Protein AF-A0A8J3PWQ7-F1 (afdb_monomer_lite)

Organism: NCBI:txid575193

Sequence (250 aa):
MPLVLVVDGAVFFVAALMNAGVHVPLGIITLRFSVPVWQAGVGEVVIGLVLVAAGLTRRRWLSWTAFALSIAGIAFGLSSHRVVGAARDVHVVLVPLAVVVMVLLLGPKVRATWRRATRPTWERSAAIAGVLAVVAFATASVIHAGVTIPLGFATIRDPFPGAVIPEAVIAVVLAIGAGSILISRPEGRATAFATTAFAVLGTVFGLTITVPRGLAGDIAYHIGILVLLLVILGMLFPSRQRGDDQGRSR

Structure (mmCIF, N/CA/C/O backbone):
data_AF-A0A8J3PWQ7-F1
#
_entry.id   AF-A0A8J3PWQ7-F1
#
loop_
_atom_site.group_PDB
_atom_site.id
_atom_site.type_symbol
_atom_site.label_atom_id
_atom_site.label_alt_id
_atom_site.label_comp_id
_atom_site.label_asym_id
_atom_site.label_entity_id
_atom_site.label_seq_id
_atom_site.pdbx_PDB_ins_code
_atom_site.Cartn_x
_atom_site.Cartn_y
_atom_site.Cartn_z
_atom_site.occupancy
_atom_site.B_iso_or_equiv
_atom_site.auth_seq_id
_atom_site.auth_comp_id
_atom_site.auth_asym_id
_atom_site.auth_atom_id
_atom_site.pdbx_PDB_model_num
ATOM 1 N N . MET A 1 1 ? -16.531 0.259 -3.967 1.00 72.38 1 MET A N 1
ATOM 2 C CA . MET A 1 1 ? -16.410 -1.141 -4.433 1.00 72.38 1 MET A CA 1
ATOM 3 C C . MET A 1 1 ? -16.571 -1.253 -5.949 1.00 72.38 1 MET A C 1
ATOM 5 O O . MET A 1 1 ? -15.617 -1.725 -6.544 1.00 72.38 1 MET A O 1
ATOM 9 N N . PRO A 1 2 ? -17.661 -0.777 -6.593 1.00 82.00 2 PRO A N 1
ATOM 10 C CA . PRO A 1 2 ? -17.848 -0.929 -8.046 1.00 82.00 2 PRO A CA 1
ATOM 11 C C . PRO A 1 2 ? -16.696 -0.348 -8.872 1.00 82.00 2 PRO A C 1
ATOM 13 O O . PRO A 1 2 ? -16.129 -1.038 -9.705 1.00 82.00 2 PRO A O 1
ATOM 16 N N . LEU A 1 3 ? -16.299 0.890 -8.558 1.00 78.50 3 LEU A N 1
ATOM 17 C CA . LEU A 1 3 ? -15.217 1.592 -9.247 1.00 78.50 3 LEU A CA 1
ATOM 18 C C . LEU A 1 3 ? -13.867 0.874 -9.121 1.00 78.50 3 LEU A C 1
ATOM 20 O O . LEU A 1 3 ? -13.161 0.748 -10.106 1.00 78.50 3 LEU A O 1
ATOM 24 N N . VAL A 1 4 ? -13.527 0.369 -7.930 1.00 78.44 4 VAL A N 1
ATOM 25 C CA . VAL A 1 4 ? -12.236 -0.302 -7.693 1.00 78.44 4 VAL A CA 1
ATOM 26 C C . VAL A 1 4 ? -12.135 -1.596 -8.497 1.00 78.44 4 VAL A C 1
ATOM 28 O O . VAL A 1 4 ? -11.094 -1.850 -9.076 1.00 78.44 4 VAL A O 1
ATOM 31 N N . LEU A 1 5 ? -13.222 -2.370 -8.599 1.00 83.94 5 LEU A N 1
ATOM 32 C CA . LEU A 1 5 ? -13.258 -3.571 -9.443 1.00 83.94 5 LEU A CA 1
ATOM 33 C C . LEU A 1 5 ? -13.119 -3.231 -10.933 1.00 83.94 5 LEU A C 1
ATOM 35 O O . LEU A 1 5 ? -12.455 -3.952 -11.663 1.00 83.94 5 LEU A O 1
ATOM 39 N N . VAL A 1 6 ? -13.718 -2.125 -11.384 1.00 85.00 6 VAL A N 1
ATOM 40 C CA . VAL A 1 6 ? -13.568 -1.661 -12.774 1.00 85.00 6 VAL A CA 1
ATOM 41 C C . VAL A 1 6 ? -12.135 -1.209 -13.051 1.00 85.00 6 VAL A C 1
ATOM 43 O O . VAL A 1 6 ? -11.591 -1.549 -14.094 1.00 85.00 6 VAL A O 1
ATOM 46 N N . VAL A 1 7 ? -11.516 -0.483 -12.118 1.00 82.44 7 VAL A N 1
ATOM 47 C CA . VAL A 1 7 ? -10.112 -0.064 -12.223 1.00 82.44 7 VAL A CA 1
ATOM 48 C C . VAL A 1 7 ? -9.183 -1.280 -12.225 1.00 82.44 7 VAL A C 1
ATOM 50 O O . VAL A 1 7 ? -8.330 -1.366 -13.099 1.00 82.44 7 VAL A O 1
ATOM 53 N N . ASP A 1 8 ? -9.387 -2.241 -11.320 1.00 82.94 8 ASP A N 1
ATOM 54 C CA . ASP A 1 8 ? -8.634 -3.504 -11.277 1.00 82.94 8 ASP A CA 1
ATOM 55 C C . ASP A 1 8 ? -8.762 -4.256 -12.610 1.00 82.94 8 ASP A C 1
ATOM 57 O O . ASP A 1 8 ? -7.767 -4.597 -13.246 1.00 82.94 8 ASP A O 1
ATOM 61 N N . GLY A 1 9 ? -9.987 -4.383 -13.130 1.00 87.44 9 GLY A N 1
ATOM 62 C CA . GLY A 1 9 ? -10.224 -4.986 -14.440 1.00 87.44 9 GLY A CA 1
ATOM 63 C C . GLY A 1 9 ? -9.555 -4.237 -15.599 1.00 87.44 9 GLY A C 1
ATOM 64 O O . GLY A 1 9 ? -9.033 -4.870 -16.513 1.00 87.44 9 GLY A O 1
ATOM 65 N N . ALA A 1 10 ? -9.509 -2.903 -15.555 1.00 88.50 10 ALA A N 1
ATOM 66 C CA . ALA A 1 10 ? -8.812 -2.096 -16.555 1.00 88.50 10 ALA A CA 1
ATOM 67 C C . ALA A 1 10 ? -7.295 -2.341 -16.547 1.00 88.50 10 ALA A C 1
ATOM 69 O O . ALA A 1 10 ? -6.696 -2.417 -17.618 1.00 88.50 10 ALA A O 1
ATOM 70 N N . VAL A 1 11 ? -6.682 -2.524 -15.371 1.00 87.31 11 VAL A N 1
ATOM 71 C CA . VAL A 1 11 ? -5.255 -2.877 -15.266 1.00 87.31 11 VAL A CA 1
ATOM 72 C C . VAL A 1 11 ? -4.986 -4.231 -15.927 1.00 87.31 11 VAL A C 1
ATOM 74 O O . VAL A 1 11 ? -4.044 -4.340 -16.712 1.00 87.31 11 VAL A O 1
ATOM 77 N N . PHE A 1 12 ? -5.848 -5.228 -15.702 1.00 90.81 12 PHE A N 1
ATOM 78 C CA . PHE A 1 12 ? -5.757 -6.523 -16.387 1.00 90.81 12 PHE A CA 1
ATOM 79 C C . PHE A 1 12 ? -5.929 -6.406 -17.912 1.00 90.81 12 PHE A C 1
ATOM 81 O O . PHE A 1 12 ? -5.200 -7.056 -18.654 1.00 90.81 12 PHE A O 1
ATOM 88 N N . PHE A 1 13 ? -6.815 -5.542 -18.419 1.00 91.94 13 PHE A N 1
ATOM 89 C CA . PHE A 1 13 ? -6.917 -5.314 -19.868 1.00 91.94 13 PHE A CA 1
ATOM 90 C C . PHE A 1 13 ? -5.678 -4.645 -20.461 1.00 91.94 13 PHE A C 1
ATOM 92 O O . PHE A 1 13 ? -5.232 -5.026 -21.541 1.00 91.94 13 PHE A O 1
ATOM 99 N N . VAL A 1 14 ? -5.110 -3.662 -19.763 1.00 86.69 14 VAL A N 1
ATOM 100 C CA . VAL A 1 14 ? -3.865 -3.013 -20.188 1.00 86.69 14 VAL A CA 1
ATOM 101 C C . VAL A 1 14 ? -2.722 -4.032 -20.218 1.00 86.69 14 VAL A C 1
ATOM 103 O O . VAL A 1 14 ? -1.974 -4.069 -21.194 1.00 86.69 14 VAL A O 1
ATOM 106 N N . ALA A 1 15 ? -2.634 -4.912 -19.216 1.00 87.00 15 ALA A N 1
ATOM 107 C CA . ALA A 1 15 ? -1.693 -6.032 -19.207 1.00 87.00 15 ALA A CA 1
ATOM 108 C C . ALA A 1 15 ? -1.909 -6.977 -20.402 1.00 87.00 15 ALA A C 1
ATOM 110 O O . ALA A 1 15 ? -0.955 -7.281 -21.122 1.00 87.00 15 ALA A O 1
ATOM 111 N N . ALA A 1 16 ? -3.165 -7.328 -20.694 1.00 91.00 16 ALA A N 1
ATOM 112 C CA . ALA A 1 16 ? -3.504 -8.218 -21.798 1.00 91.00 16 ALA A CA 1
ATOM 113 C C . ALA A 1 16 ? -3.100 -7.649 -23.162 1.00 91.00 16 ALA A C 1
ATOM 115 O O . ALA A 1 16 ? -2.561 -8.369 -24.003 1.00 91.00 16 ALA A O 1
ATOM 116 N N . LEU A 1 17 ? -3.323 -6.348 -23.374 1.00 90.06 17 LEU A N 1
ATOM 117 C CA . LEU A 1 17 ? -2.882 -5.646 -24.577 1.00 90.06 17 LEU A CA 1
ATOM 118 C C . LEU A 1 17 ? -1.355 -5.713 -24.717 1.00 90.06 17 LEU A C 1
ATOM 120 O O . LEU A 1 17 ? -0.850 -6.065 -25.783 1.00 90.06 17 LEU A O 1
ATOM 124 N N . MET A 1 18 ? -0.612 -5.464 -23.637 1.00 90.75 18 MET A N 1
ATOM 125 C CA . MET A 1 18 ? 0.851 -5.575 -23.654 1.00 90.75 18 MET A CA 1
ATOM 126 C C . MET A 1 18 ? 1.330 -7.014 -23.905 1.00 90.75 18 MET A C 1
ATOM 128 O O . MET A 1 18 ? 2.298 -7.216 -24.639 1.00 90.75 18 MET A O 1
ATOM 132 N N . ASN A 1 19 ? 0.625 -8.024 -23.387 1.00 89.88 19 ASN A N 1
ATOM 133 C CA . ASN A 1 19 ? 0.881 -9.440 -23.680 1.00 89.88 19 ASN A CA 1
ATOM 134 C C . ASN A 1 19 ? 0.530 -9.850 -25.120 1.00 89.88 19 ASN A C 1
ATOM 136 O O . ASN A 1 19 ? 1.048 -10.856 -25.606 1.00 89.88 19 ASN A O 1
ATOM 140 N N . ALA A 1 20 ? -0.289 -9.063 -25.820 1.00 90.94 20 ALA A N 1
ATOM 141 C CA . ALA A 1 20 ? -0.527 -9.179 -27.258 1.00 90.94 20 ALA A CA 1
ATOM 142 C C . ALA A 1 20 ? 0.505 -8.404 -28.106 1.00 90.94 20 ALA A C 1
ATOM 144 O O . ALA A 1 20 ? 0.389 -8.362 -29.329 1.00 90.94 20 ALA A O 1
ATOM 145 N N . GLY A 1 21 ? 1.516 -7.788 -27.478 1.00 88.69 21 GLY A N 1
ATOM 146 C CA . GLY A 1 21 ? 2.539 -6.986 -28.155 1.00 88.69 21 GLY A CA 1
ATOM 147 C C . GLY A 1 21 ? 2.109 -5.548 -28.461 1.00 88.69 21 GLY A C 1
ATOM 148 O O . GLY A 1 21 ? 2.813 -4.831 -29.176 1.00 88.69 21 GLY A O 1
ATOM 149 N N . VAL A 1 22 ? 0.966 -5.105 -27.927 1.00 90.62 22 VAL A N 1
ATOM 150 C CA . VAL A 1 22 ? 0.496 -3.727 -28.084 1.00 90.62 22 VAL A CA 1
ATOM 151 C C . VAL A 1 22 ? 1.316 -2.803 -27.189 1.00 90.62 22 VAL A C 1
ATOM 153 O O . VAL A 1 22 ? 1.520 -3.061 -26.004 1.00 90.62 22 VAL A O 1
ATOM 156 N N . HIS A 1 23 ? 1.762 -1.690 -27.761 1.00 88.81 23 HIS A N 1
ATOM 157 C CA . HIS A 1 23 ? 2.433 -0.620 -27.034 1.00 88.81 23 HIS A CA 1
ATOM 158 C C . HIS A 1 23 ? 1.379 0.359 -26.522 1.00 88.81 23 HIS A C 1
ATOM 160 O O . HIS A 1 23 ? 0.593 0.875 -27.316 1.00 88.81 23 HIS A O 1
ATOM 166 N N . VAL A 1 24 ? 1.350 0.614 -25.214 1.00 85.19 24 VAL A N 1
ATOM 167 C CA . VAL A 1 24 ? 0.334 1.481 -24.601 1.00 85.19 24 VAL A CA 1
ATOM 168 C C . VAL A 1 24 ? 0.962 2.839 -24.270 1.00 85.19 24 VAL A C 1
ATOM 170 O O . VAL A 1 24 ? 1.729 2.932 -23.306 1.00 85.19 24 VAL A O 1
ATOM 173 N N . PRO A 1 25 ? 0.684 3.898 -25.053 1.00 84.81 25 PRO A N 1
ATOM 174 C CA . PRO A 1 25 ? 1.198 5.230 -24.765 1.00 84.81 25 PRO A CA 1
ATOM 175 C C . PRO A 1 25 ? 0.424 5.859 -23.599 1.00 84.81 25 PRO A C 1
ATOM 177 O O . PRO A 1 25 ? -0.795 6.006 -23.650 1.00 84.81 25 PRO A O 1
ATOM 180 N N . LEU A 1 26 ? 1.141 6.284 -22.562 1.00 80.50 26 LEU A N 1
ATOM 181 C CA . LEU A 1 26 ? 0.628 7.073 -21.439 1.00 80.50 26 LEU A CA 1
ATOM 182 C C . LEU A 1 26 ? 1.228 8.484 -21.484 1.00 80.50 26 LEU A C 1
ATOM 184 O O . LEU A 1 26 ? 1.886 8.947 -20.551 1.00 80.50 26 LEU A O 1
ATOM 188 N N . GLY A 1 27 ? 1.042 9.153 -22.623 1.00 80.19 27 GLY A N 1
ATOM 189 C CA . GLY A 1 27 ? 1.574 10.490 -22.881 1.00 80.19 27 GLY A CA 1
ATOM 190 C C . GLY A 1 27 ? 3.091 10.484 -23.066 1.00 80.19 27 GLY A C 1
ATOM 191 O O . GLY A 1 27 ? 3.569 10.351 -24.187 1.00 80.19 27 GLY A O 1
ATOM 192 N N . ILE A 1 28 ? 3.838 10.629 -21.970 1.00 75.25 28 ILE A N 1
ATOM 193 C CA . ILE A 1 28 ? 5.309 10.746 -21.978 1.00 75.25 28 ILE A CA 1
ATOM 194 C C . ILE A 1 28 ? 6.043 9.407 -21.827 1.00 75.25 28 ILE A C 1
ATOM 196 O O . ILE A 1 28 ? 7.230 9.325 -22.130 1.00 75.25 28 ILE A O 1
ATOM 200 N N . ILE A 1 29 ? 5.352 8.356 -21.376 1.00 72.44 29 ILE A N 1
ATOM 201 C CA . ILE A 1 29 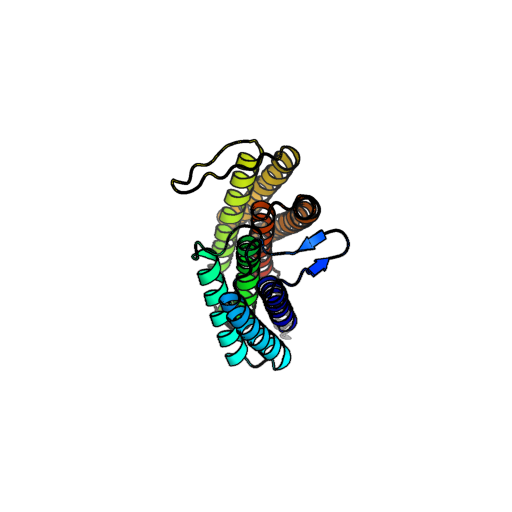? 5.907 7.002 -21.256 1.00 72.44 29 ILE A CA 1
ATOM 202 C C . ILE A 1 29 ? 5.125 6.037 -22.142 1.00 72.44 29 ILE A C 1
ATOM 204 O O . ILE A 1 29 ? 3.914 6.167 -22.300 1.00 72.44 29 ILE A O 1
ATOM 208 N N . THR A 1 30 ? 5.808 5.048 -22.710 1.00 80.44 30 THR A N 1
ATOM 209 C CA . THR A 1 30 ? 5.161 3.942 -23.427 1.00 80.44 30 THR A CA 1
ATOM 210 C C . THR A 1 30 ? 5.353 2.673 -22.619 1.00 80.44 30 THR A C 1
ATOM 212 O O . THR A 1 30 ? 6.486 2.231 -22.422 1.00 80.44 30 THR A O 1
ATOM 215 N N . LEU A 1 31 ? 4.253 2.089 -22.148 1.00 80.50 31 LEU A N 1
ATOM 216 C CA . LEU A 1 31 ? 4.292 0.802 -21.469 1.00 80.50 31 LEU A CA 1
ATOM 217 C C . LEU A 1 31 ? 4.377 -0.321 -22.504 1.00 80.50 31 LEU A C 1
ATOM 219 O O . LEU A 1 31 ? 3.644 -0.330 -23.498 1.00 80.50 31 LEU A O 1
ATOM 223 N N . ARG A 1 32 ? 5.288 -1.265 -22.264 1.00 84.19 32 ARG A N 1
ATOM 224 C CA . ARG A 1 32 ? 5.444 -2.479 -23.068 1.00 84.19 32 ARG A CA 1
ATOM 225 C C . ARG A 1 32 ? 6.045 -3.603 -22.241 1.00 84.19 32 ARG A C 1
ATOM 227 O O . ARG A 1 32 ? 6.852 -3.357 -21.344 1.00 84.19 32 ARG A O 1
ATOM 234 N N . PHE A 1 33 ? 5.715 -4.836 -22.602 1.00 84.12 33 PHE A N 1
ATOM 235 C CA . PHE A 1 33 ? 6.421 -6.008 -22.103 1.00 84.12 33 PHE A CA 1
ATOM 236 C C . PHE A 1 33 ? 7.567 -6.370 -23.038 1.00 84.12 33 PHE A C 1
ATOM 238 O O . PHE A 1 33 ? 7.425 -6.349 -24.257 1.00 84.12 33 PHE A O 1
ATOM 245 N N . SER A 1 34 ? 8.716 -6.703 -22.453 1.00 81.62 34 SER A N 1
ATOM 246 C CA . SER A 1 34 ? 9.908 -7.102 -23.205 1.00 81.62 34 SER A CA 1
ATOM 247 C C . SER A 1 34 ? 9.707 -8.430 -23.937 1.00 81.62 34 SER A C 1
ATOM 249 O O . SER A 1 34 ? 10.293 -8.648 -24.991 1.00 81.62 34 SER A O 1
ATOM 251 N N . VAL A 1 35 ? 8.877 -9.311 -23.372 1.00 82.19 35 VAL A N 1
ATOM 252 C CA . VAL A 1 35 ? 8.510 -10.606 -23.948 1.00 82.19 35 VAL A CA 1
ATOM 253 C C . VAL A 1 35 ? 6.996 -10.771 -23.801 1.00 82.19 35 VAL A C 1
ATOM 255 O O . VAL A 1 35 ? 6.524 -10.984 -22.684 1.00 82.19 35 VAL A O 1
ATOM 258 N N . PRO A 1 36 ? 6.223 -10.652 -24.892 1.00 82.62 36 PRO A N 1
ATOM 259 C CA . PRO A 1 36 ? 4.787 -10.895 -24.859 1.00 82.62 36 PRO A CA 1
ATOM 260 C C . PRO A 1 36 ? 4.497 -12.373 -24.569 1.00 82.62 36 PRO A C 1
ATOM 262 O O . PRO A 1 36 ? 5.081 -13.261 -25.196 1.00 82.62 36 PRO A O 1
ATOM 265 N N . VAL A 1 37 ? 3.579 -12.652 -23.641 1.00 86.25 37 VAL A N 1
ATOM 266 C CA . VAL A 1 37 ? 3.127 -14.015 -23.329 1.00 86.25 37 VAL A CA 1
ATOM 267 C C . VAL A 1 37 ? 1.631 -14.105 -23.608 1.00 86.25 37 VAL A C 1
ATOM 269 O O . VAL A 1 37 ? 0.800 -13.846 -22.739 1.00 86.25 37 VAL A O 1
ATOM 272 N N . TRP A 1 38 ? 1.267 -14.486 -24.833 1.00 82.56 38 TRP A N 1
ATOM 273 C CA . TRP A 1 38 ? -0.130 -14.454 -25.283 1.00 82.56 38 TRP A CA 1
ATOM 274 C C . TRP A 1 38 ? -1.068 -15.304 -24.408 1.00 82.56 38 TRP A C 1
ATOM 276 O O . TRP A 1 38 ? -2.209 -14.911 -24.176 1.00 82.56 38 TRP A O 1
ATOM 286 N N . GLN A 1 39 ? -0.587 -16.428 -23.857 1.00 87.25 39 GLN A N 1
ATOM 287 C CA . GLN A 1 39 ? -1.371 -17.266 -22.942 1.00 87.25 39 GLN A CA 1
ATOM 288 C C . GLN A 1 39 ? -1.720 -16.529 -21.642 1.00 87.25 39 GLN A C 1
ATOM 290 O O . GLN A 1 39 ? -2.830 -16.679 -21.134 1.00 87.25 39 GLN A O 1
ATOM 295 N N . ALA A 1 40 ? -0.789 -15.722 -21.118 1.00 84.06 40 ALA A N 1
ATOM 296 C CA . ALA A 1 40 ? -1.045 -14.876 -19.956 1.00 84.06 40 ALA A CA 1
ATOM 297 C C . ALA A 1 40 ? -2.064 -13.786 -20.311 1.00 84.06 40 ALA A C 1
ATOM 299 O O . ALA A 1 40 ? -3.021 -13.589 -19.567 1.00 84.06 40 ALA A O 1
ATOM 300 N N . GLY A 1 41 ? -1.938 -13.190 -21.501 1.00 87.75 41 GLY A N 1
ATOM 301 C CA . GLY A 1 41 ? -2.891 -12.203 -22.010 1.00 87.75 41 GLY A CA 1
ATOM 302 C C . GLY A 1 41 ? -4.334 -12.717 -22.062 1.00 87.75 41 GLY A C 1
ATOM 303 O O . GLY A 1 41 ? -5.245 -12.012 -21.641 1.00 87.75 41 GLY A O 1
ATOM 304 N N . VAL A 1 42 ? -4.566 -13.964 -22.490 1.00 90.94 42 VAL A N 1
ATOM 305 C CA . VAL A 1 42 ? -5.917 -14.569 -22.473 1.00 90.94 42 VAL A CA 1
ATOM 306 C C . VAL A 1 42 ? -6.477 -14.639 -21.049 1.00 90.94 42 VAL A C 1
ATOM 308 O O . VAL A 1 42 ? -7.631 -14.273 -20.821 1.00 90.94 42 VAL A O 1
ATOM 311 N N . GLY A 1 43 ? -5.661 -15.077 -20.086 1.00 89.69 43 GLY A N 1
ATOM 312 C CA . GLY A 1 43 ? -6.051 -15.116 -18.676 1.00 89.69 43 GLY A CA 1
ATOM 313 C C . GLY A 1 43 ? -6.388 -13.726 -18.136 1.00 89.69 43 GLY A C 1
ATOM 314 O O . GLY A 1 43 ? -7.424 -13.544 -17.499 1.00 89.69 43 GLY A O 1
ATOM 315 N N . GLU A 1 44 ? -5.562 -12.734 -18.455 1.00 92.00 44 GLU A N 1
ATOM 316 C CA . GLU A 1 44 ? -5.761 -11.342 -18.052 1.00 92.00 44 GLU A CA 1
ATOM 317 C C . GLU A 1 44 ? -7.052 -10.745 -18.642 1.00 92.00 44 GLU A C 1
ATOM 319 O O . GLU A 1 44 ? -7.808 -10.113 -17.907 1.00 92.00 44 GLU A O 1
ATOM 324 N N . VAL A 1 45 ? -7.390 -11.017 -19.912 1.00 95.00 45 VAL A N 1
ATOM 325 C CA . VAL A 1 45 ? -8.682 -10.604 -20.507 1.00 95.00 45 VAL A CA 1
ATOM 326 C C . VAL A 1 45 ? -9.858 -11.199 -19.738 1.00 95.00 45 VAL A C 1
ATOM 328 O O . VAL A 1 45 ? -10.812 -10.486 -19.418 1.00 95.00 45 VAL A O 1
ATOM 331 N N . VAL A 1 46 ? -9.809 -12.499 -19.433 1.00 95.19 46 VAL A N 1
ATOM 332 C CA . VAL A 1 46 ? -10.891 -13.182 -18.708 1.00 95.19 46 VAL A CA 1
ATOM 333 C C . VAL A 1 46 ? -11.069 -12.573 -17.318 1.00 95.19 46 VAL A C 1
ATOM 335 O O . VAL A 1 46 ? -12.193 -12.237 -16.937 1.00 95.19 46 VAL A O 1
ATOM 338 N N . ILE A 1 47 ? -9.973 -12.376 -16.580 1.00 92.94 47 ILE A N 1
ATOM 339 C CA . ILE A 1 47 ? -9.991 -11.748 -15.253 1.00 92.94 47 ILE A CA 1
ATOM 340 C C . ILE A 1 47 ? -10.563 -10.326 -15.346 1.00 92.94 47 ILE A C 1
ATOM 342 O O . ILE A 1 47 ? -11.481 -9.986 -14.594 1.00 92.94 47 ILE A O 1
ATOM 346 N N . GLY A 1 48 ? -10.089 -9.528 -16.307 1.00 91.81 48 GLY A N 1
ATOM 347 C CA . GLY A 1 48 ? -10.552 -8.162 -16.549 1.00 91.81 48 GLY A CA 1
ATOM 348 C C . GLY A 1 48 ? -12.054 -8.079 -16.826 1.00 91.81 48 GLY A C 1
ATOM 349 O O . GLY A 1 48 ? -12.758 -7.279 -16.202 1.00 91.81 48 GLY A O 1
ATOM 350 N N . LEU A 1 49 ? -12.580 -8.957 -17.687 1.00 95.25 49 LEU A N 1
ATOM 351 C CA . LEU A 1 49 ? -14.013 -9.033 -17.994 1.00 95.25 49 LEU A CA 1
ATOM 352 C C . LEU A 1 49 ? -14.843 -9.369 -16.755 1.00 95.25 49 LEU A C 1
ATOM 354 O O . LEU A 1 49 ? -15.862 -8.722 -16.503 1.00 95.25 49 LEU A O 1
ATOM 358 N N . VAL A 1 50 ? -14.410 -10.352 -15.961 1.00 93.75 50 VAL A N 1
ATOM 359 C CA . VAL A 1 50 ? -15.147 -10.778 -14.762 1.00 93.75 50 VAL A CA 1
ATOM 360 C C . VAL A 1 50 ? -15.130 -9.671 -13.697 1.00 93.75 50 VAL A C 1
ATOM 362 O O . VAL A 1 50 ? -16.159 -9.421 -13.065 1.00 93.75 50 VAL A O 1
ATOM 365 N N . LEU A 1 51 ? -14.011 -8.954 -13.534 1.00 91.00 51 LEU A N 1
ATOM 366 C CA . LEU A 1 51 ? -13.884 -7.803 -12.630 1.00 91.00 51 LEU A CA 1
ATOM 367 C C . LEU A 1 51 ? -14.786 -6.632 -13.044 1.00 91.00 51 LEU A C 1
ATOM 369 O O . LEU A 1 51 ? -15.545 -6.120 -12.213 1.00 91.00 51 LEU A O 1
ATOM 373 N N . VAL A 1 52 ? -14.781 -6.249 -14.324 1.00 91.38 52 VAL A N 1
ATOM 374 C CA . VAL A 1 52 ? -15.663 -5.188 -14.837 1.00 91.38 52 VAL A CA 1
ATOM 375 C C . VAL A 1 52 ? -17.131 -5.591 -14.704 1.00 91.38 52 VAL A C 1
ATOM 377 O O . VAL A 1 52 ? -17.932 -4.818 -14.171 1.00 91.38 52 VAL A O 1
ATOM 380 N N . ALA A 1 53 ? -17.492 -6.817 -15.089 1.00 92.06 53 ALA A N 1
ATOM 381 C CA . ALA A 1 53 ? -18.850 -7.331 -14.925 1.00 92.06 53 ALA A CA 1
ATOM 382 C C . ALA A 1 53 ? -19.286 -7.331 -13.450 1.00 92.06 53 ALA A C 1
ATOM 384 O O . ALA A 1 53 ? -20.423 -6.965 -13.132 1.00 92.06 53 ALA A O 1
ATOM 385 N N . ALA A 1 54 ? -18.389 -7.678 -12.524 1.00 90.81 54 ALA A N 1
ATOM 386 C CA . ALA A 1 54 ? -18.666 -7.636 -11.091 1.00 90.81 54 ALA A CA 1
ATOM 387 C C . ALA A 1 54 ? -18.880 -6.201 -10.590 1.00 90.81 54 ALA A C 1
ATOM 389 O O . ALA A 1 54 ? -19.782 -5.960 -9.781 1.00 90.81 54 ALA A O 1
ATOM 390 N N . GLY A 1 55 ? -18.088 -5.249 -11.090 1.00 87.19 55 GLY A N 1
ATOM 391 C CA . GLY A 1 55 ? -18.242 -3.826 -10.803 1.00 87.19 55 GLY A CA 1
ATOM 392 C C . GLY A 1 55 ? -19.586 -3.272 -11.283 1.00 87.19 55 GLY A C 1
ATOM 393 O O . GLY A 1 55 ? -20.285 -2.611 -10.513 1.00 87.19 55 GLY A O 1
ATOM 394 N N . LEU A 1 56 ? -19.985 -3.594 -12.515 1.00 90.19 56 LEU A N 1
ATOM 395 C CA . LEU A 1 56 ? -21.217 -3.095 -13.137 1.00 90.19 56 LEU A CA 1
ATOM 396 C C . LEU A 1 56 ? -22.482 -3.727 -12.546 1.00 90.19 56 LEU A C 1
ATOM 398 O O . LEU A 1 56 ? -23.427 -3.022 -12.198 1.00 90.19 56 LEU A O 1
ATOM 402 N N . THR A 1 57 ? -22.499 -5.051 -12.385 1.00 91.75 57 THR A N 1
ATOM 403 C CA . THR A 1 57 ? -23.693 -5.777 -11.915 1.00 91.75 57 THR A CA 1
ATOM 404 C C . THR A 1 57 ? -23.906 -5.674 -10.407 1.00 91.75 57 THR A C 1
ATOM 406 O O . THR A 1 57 ? -24.998 -5.966 -9.921 1.00 91.75 57 THR A O 1
ATOM 409 N N . ARG A 1 58 ? -22.860 -5.304 -9.650 1.00 86.12 58 ARG A N 1
ATOM 410 C CA . ARG A 1 58 ? -22.844 -5.243 -8.177 1.00 86.12 58 ARG A CA 1
ATOM 411 C C . ARG A 1 58 ? -23.258 -6.559 -7.497 1.00 86.12 58 ARG A C 1
ATOM 413 O O . ARG A 1 58 ? -23.606 -6.568 -6.314 1.00 86.12 58 ARG A O 1
ATOM 420 N N . ARG A 1 59 ? -23.218 -7.685 -8.220 1.00 89.19 59 ARG A N 1
ATOM 421 C CA . ARG A 1 59 ? -23.568 -9.011 -7.696 1.00 89.19 59 ARG A CA 1
ATOM 422 C C . ARG A 1 59 ? -22.442 -9.529 -6.811 1.00 89.19 59 ARG A C 1
ATOM 424 O O . ARG A 1 59 ? -21.330 -9.760 -7.274 1.00 89.19 59 ARG A O 1
ATOM 431 N N . ARG A 1 60 ? -22.754 -9.771 -5.535 1.00 86.69 60 ARG A N 1
ATOM 432 C CA . ARG A 1 60 ? -21.756 -10.122 -4.513 1.00 86.69 60 ARG A CA 1
ATOM 433 C C . ARG A 1 60 ? -20.958 -11.387 -4.832 1.00 86.69 60 ARG A C 1
ATOM 435 O O . ARG A 1 60 ? -19.751 -11.389 -4.626 1.00 86.69 60 ARG A O 1
ATOM 442 N N . TRP A 1 61 ? -21.618 -12.451 -5.288 1.00 91.06 61 TRP A N 1
ATOM 443 C CA . TRP A 1 61 ? -20.937 -13.705 -5.626 1.00 91.06 61 TRP A CA 1
ATOM 444 C C . TRP A 1 61 ? -19.960 -13.503 -6.792 1.00 91.06 61 TRP A C 1
ATOM 446 O O . TRP A 1 61 ? -18.824 -13.952 -6.707 1.00 91.06 61 TRP A O 1
ATOM 456 N N . LEU A 1 62 ? -20.360 -12.716 -7.801 1.00 90.81 62 LEU A N 1
ATOM 457 C CA . LEU A 1 62 ? -19.518 -12.371 -8.944 1.00 90.81 62 LEU A CA 1
ATOM 458 C C . LEU A 1 62 ? -18.269 -11.604 -8.499 1.00 90.81 62 LEU A C 1
ATOM 460 O O . LEU A 1 62 ? -17.183 -11.875 -8.989 1.00 90.81 62 LEU A O 1
ATOM 464 N N . SER A 1 63 ? -18.402 -10.685 -7.535 1.00 89.88 63 SER A N 1
ATOM 465 C CA . SER A 1 63 ? -17.253 -9.949 -6.994 1.00 89.88 63 SER A CA 1
ATOM 466 C C . SER A 1 63 ? -16.260 -10.846 -6.252 1.00 89.88 63 SER A C 1
ATOM 468 O O . SER A 1 63 ? -15.063 -10.604 -6.339 1.00 89.88 63 SER A O 1
ATOM 470 N N . TRP A 1 64 ? -16.730 -11.886 -5.554 1.00 91.19 64 TRP A N 1
ATOM 471 C CA . TRP A 1 64 ? -15.847 -12.874 -4.922 1.00 91.19 64 TRP A CA 1
ATOM 472 C C . TRP A 1 64 ? -15.148 -13.764 -5.947 1.00 91.19 64 TRP A C 1
ATOM 474 O O . TRP A 1 64 ? -13.953 -14.005 -5.812 1.00 91.19 64 TRP A O 1
ATOM 484 N N . THR A 1 65 ? -15.862 -14.210 -6.983 1.00 90.38 65 THR A N 1
ATOM 485 C CA . THR A 1 65 ? -15.266 -14.967 -8.092 1.00 90.38 65 THR A CA 1
ATOM 486 C C . THR A 1 65 ? -14.215 -14.134 -8.824 1.00 90.38 65 THR A C 1
ATOM 488 O O . THR A 1 65 ? -13.098 -14.603 -9.013 1.00 90.38 65 THR A O 1
ATOM 491 N N . ALA A 1 66 ? -14.539 -12.884 -9.169 1.00 91.12 66 ALA A N 1
ATOM 492 C CA . ALA A 1 66 ? -13.617 -11.957 -9.822 1.00 91.12 66 ALA A CA 1
ATOM 493 C C . ALA A 1 66 ? -12.352 -11.734 -8.985 1.00 91.12 66 ALA A C 1
ATOM 495 O O . ALA A 1 66 ? -11.238 -11.792 -9.492 1.00 91.12 66 ALA A O 1
ATOM 496 N N . PHE A 1 67 ? -12.534 -11.537 -7.680 1.00 91.19 67 PHE A N 1
ATOM 497 C CA . PHE A 1 67 ? -11.440 -11.351 -6.743 1.00 91.19 67 PHE A CA 1
ATOM 498 C C . PHE A 1 67 ? -10.550 -12.597 -6.602 1.00 91.19 67 PHE A C 1
ATOM 500 O O . PHE A 1 67 ? -9.328 -12.479 -6.604 1.00 91.19 67 PHE A O 1
ATOM 507 N N . ALA A 1 68 ? -11.137 -13.795 -6.523 1.00 91.75 68 ALA A N 1
ATOM 508 C CA . ALA A 1 68 ? -10.373 -15.042 -6.461 1.00 91.75 68 ALA A CA 1
ATOM 509 C C . ALA A 1 68 ? -9.546 -15.270 -7.737 1.00 91.75 68 ALA A C 1
ATOM 511 O O . ALA A 1 68 ? -8.379 -15.651 -7.655 1.00 91.75 68 ALA A O 1
ATOM 512 N N . LEU A 1 69 ? -10.131 -14.987 -8.905 1.00 92.06 69 LEU A N 1
ATOM 513 C CA . LEU A 1 69 ? -9.429 -15.041 -10.187 1.00 92.06 69 LEU A CA 1
ATOM 514 C C . LEU A 1 69 ? -8.298 -14.004 -10.266 1.00 92.06 69 LEU A C 1
ATOM 516 O O . LEU A 1 69 ? -7.206 -14.340 -10.714 1.00 92.06 69 LEU A O 1
ATOM 520 N N . SER A 1 70 ? -8.531 -12.784 -9.768 1.00 90.88 70 SER A N 1
ATOM 521 C CA . SER A 1 70 ? -7.507 -11.738 -9.649 1.00 90.88 70 SER A CA 1
ATOM 522 C C . SER A 1 70 ? -6.327 -12.201 -8.784 1.00 90.88 70 SER A C 1
ATOM 524 O O . SER A 1 70 ? -5.187 -12.162 -9.243 1.00 90.88 70 SER A O 1
ATOM 526 N N . ILE A 1 71 ? -6.579 -12.770 -7.594 1.00 90.38 71 ILE A N 1
ATOM 527 C CA . ILE A 1 71 ? -5.518 -13.352 -6.748 1.00 90.38 71 ILE A CA 1
ATOM 528 C C . ILE A 1 71 ? -4.745 -14.449 -7.484 1.00 90.38 71 ILE A C 1
ATOM 530 O O . ILE A 1 71 ? -3.517 -14.471 -7.422 1.00 90.38 71 ILE A O 1
ATOM 534 N N . ALA A 1 72 ? -5.444 -15.366 -8.157 1.00 89.25 72 ALA A N 1
ATOM 535 C CA . ALA A 1 72 ? -4.801 -16.462 -8.875 1.00 89.25 72 ALA A CA 1
ATOM 536 C C . ALA A 1 72 ? -3.893 -15.942 -10.002 1.00 89.25 72 ALA A C 1
ATOM 538 O O . ALA A 1 72 ? -2.765 -16.414 -10.137 1.00 89.25 72 ALA A O 1
ATOM 539 N N . GLY A 1 73 ? -4.346 -14.932 -10.752 1.00 87.12 73 GLY A N 1
ATOM 540 C CA . GLY A 1 73 ? -3.542 -14.250 -11.768 1.00 87.12 73 GLY A CA 1
ATOM 541 C C . GLY A 1 73 ? -2.307 -13.571 -11.174 1.00 87.12 73 GLY A C 1
ATOM 542 O O . GLY A 1 73 ? -1.195 -13.805 -11.644 1.00 87.12 73 GLY A O 1
ATOM 543 N N . ILE A 1 74 ? -2.479 -12.818 -10.080 1.00 84.81 74 ILE A N 1
ATOM 544 C CA . ILE A 1 74 ? -1.380 -12.164 -9.351 1.00 84.81 74 ILE A CA 1
ATOM 545 C C . ILE A 1 74 ? -0.335 -13.194 -8.904 1.00 84.81 74 ILE A C 1
ATOM 547 O O . ILE A 1 74 ? 0.853 -13.045 -9.187 1.00 84.81 74 ILE A O 1
ATOM 551 N N . ALA A 1 75 ? -0.771 -14.267 -8.240 1.00 85.19 75 ALA A N 1
ATOM 552 C CA . ALA A 1 75 ? 0.111 -15.319 -7.745 1.00 85.19 75 ALA A CA 1
ATOM 553 C C . ALA A 1 75 ? 0.846 -16.043 -8.884 1.00 85.19 75 ALA A C 1
ATOM 555 O O . ALA A 1 75 ? 2.050 -16.295 -8.784 1.00 85.19 75 ALA A O 1
ATOM 556 N N . PHE A 1 76 ? 0.149 -16.343 -9.983 1.00 87.12 76 PHE A N 1
ATOM 557 C CA . PHE A 1 76 ? 0.753 -16.950 -11.165 1.00 87.12 76 PHE A CA 1
ATOM 558 C C . PHE A 1 76 ? 1.842 -16.053 -11.766 1.00 87.12 76 PHE A C 1
ATOM 560 O O . PHE A 1 76 ? 2.965 -16.514 -11.974 1.00 87.12 76 PHE A O 1
ATOM 567 N N . GLY A 1 77 ? 1.567 -14.767 -11.993 1.00 83.12 77 GLY A N 1
ATOM 568 C CA . GLY A 1 77 ? 2.570 -13.880 -12.579 1.00 83.12 77 GLY A CA 1
ATOM 569 C C . GLY A 1 77 ? 3.743 -13.572 -11.649 1.00 83.12 77 GLY A C 1
ATOM 570 O O . GLY A 1 77 ? 4.861 -13.409 -12.124 1.00 83.12 77 GLY A O 1
ATOM 571 N N . LEU A 1 78 ? 3.553 -13.575 -10.326 1.00 84.38 78 LEU A N 1
ATOM 572 C CA . LEU A 1 78 ? 4.664 -13.403 -9.381 1.00 84.38 78 LEU A CA 1
ATOM 573 C C . LEU A 1 78 ? 5.554 -14.648 -9.238 1.00 84.38 78 LEU A C 1
ATOM 575 O O . LEU A 1 78 ? 6.739 -14.501 -8.914 1.00 84.38 78 LEU A O 1
ATOM 579 N N . SER A 1 79 ? 4.993 -15.843 -9.459 1.00 83.31 79 SER A N 1
ATOM 580 C CA . SER A 1 79 ? 5.698 -17.133 -9.357 1.00 83.31 79 SER A CA 1
ATOM 581 C C . SER A 1 79 ? 6.303 -17.613 -10.680 1.00 83.31 79 SER A C 1
ATOM 583 O O . SER A 1 79 ? 7.225 -18.426 -10.676 1.00 83.31 79 SER A O 1
ATOM 585 N N . SER A 1 80 ? 5.823 -17.108 -11.816 1.00 83.50 80 SER A N 1
ATOM 586 C CA . SER A 1 80 ? 6.305 -17.509 -13.134 1.00 83.50 80 SER A CA 1
ATOM 587 C C . SER A 1 80 ? 7.657 -16.880 -13.471 1.00 83.50 80 SER A C 1
ATOM 589 O O . SER A 1 80 ? 7.785 -15.665 -13.594 1.00 83.50 80 SER A O 1
ATOM 591 N N . HIS A 1 81 ? 8.656 -17.716 -13.763 1.00 83.19 81 HIS A N 1
ATOM 592 C CA . HIS A 1 81 ? 9.961 -17.267 -14.270 1.00 83.19 81 HIS A CA 1
ATOM 593 C C . HIS A 1 81 ? 9.890 -16.567 -15.636 1.00 83.19 81 HIS A C 1
ATOM 595 O O . HIS A 1 81 ? 10.844 -15.905 -16.035 1.00 83.19 81 HIS A O 1
ATOM 601 N N . ARG A 1 82 ? 8.779 -16.721 -16.370 1.00 81.00 82 ARG A N 1
ATOM 602 C CA . ARG A 1 82 ? 8.571 -16.069 -17.672 1.00 81.00 82 ARG A CA 1
ATOM 603 C C . ARG A 1 82 ? 8.085 -14.624 -17.537 1.00 81.00 82 ARG A C 1
ATOM 605 O O . ARG A 1 82 ? 8.178 -13.869 -18.498 1.00 81.00 82 ARG A O 1
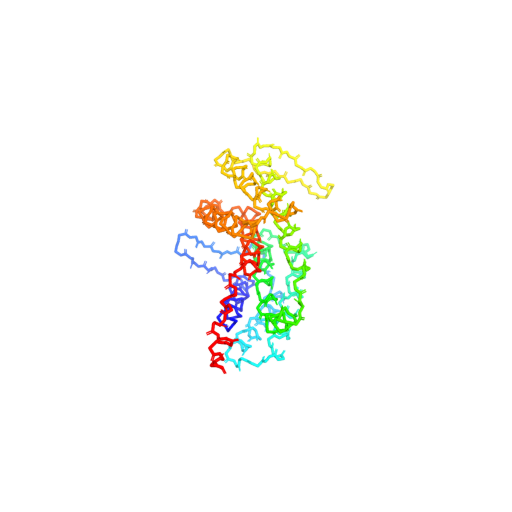ATOM 612 N N . VAL A 1 83 ? 7.566 -14.248 -16.369 1.00 79.69 83 VAL A N 1
ATOM 613 C CA . VAL A 1 83 ? 7.022 -12.917 -16.095 1.00 79.69 83 VAL A CA 1
ATOM 614 C C . VAL A 1 83 ? 8.103 -12.102 -15.388 1.00 79.69 83 VAL A C 1
ATOM 616 O O . VAL A 1 83 ? 8.331 -12.225 -14.186 1.00 79.69 83 VAL A O 1
ATOM 619 N N . VAL A 1 84 ? 8.820 -11.290 -16.164 1.00 81.19 84 VAL A N 1
ATOM 620 C CA . VAL A 1 84 ? 9.970 -10.492 -15.705 1.00 81.19 84 VAL A CA 1
ATOM 621 C C . VAL A 1 84 ? 9.858 -9.038 -16.162 1.00 81.19 84 VAL A C 1
ATOM 623 O O . VAL A 1 84 ? 9.103 -8.719 -17.082 1.00 81.19 84 VAL A O 1
ATOM 626 N N . GLY A 1 85 ? 10.614 -8.147 -15.513 1.00 82.56 85 GLY A N 1
ATOM 627 C CA . GLY A 1 85 ? 10.595 -6.708 -15.796 1.00 82.56 85 GLY A CA 1
ATOM 628 C C . GLY A 1 85 ? 9.199 -6.106 -15.620 1.00 82.56 85 GLY A C 1
ATOM 629 O O . GLY A 1 85 ? 8.477 -6.488 -14.701 1.00 82.56 85 GLY A O 1
ATOM 630 N N . ALA A 1 86 ? 8.791 -5.249 -16.560 1.00 75.06 86 ALA A N 1
ATOM 631 C CA . ALA A 1 86 ? 7.509 -4.540 -16.518 1.00 75.06 86 ALA A CA 1
ATOM 632 C C . ALA A 1 86 ? 6.286 -5.461 -16.333 1.00 75.06 86 ALA A C 1
ATOM 634 O O . ALA A 1 86 ? 5.316 -5.076 -15.685 1.00 75.06 86 ALA A O 1
ATOM 635 N N . ALA A 1 87 ? 6.328 -6.692 -16.856 1.00 76.75 87 ALA A N 1
ATOM 636 C CA . ALA A 1 87 ? 5.246 -7.658 -16.663 1.00 76.75 87 ALA A CA 1
ATOM 637 C C . ALA A 1 87 ? 5.116 -8.088 -15.199 1.00 76.75 87 ALA A C 1
ATOM 639 O O . ALA A 1 87 ? 4.009 -8.199 -14.672 1.00 76.75 87 ALA A O 1
ATOM 640 N N . ARG A 1 88 ? 6.245 -8.273 -14.510 1.00 80.62 88 ARG A N 1
ATOM 641 C CA . ARG A 1 88 ? 6.263 -8.583 -13.079 1.00 80.62 88 ARG A CA 1
ATOM 642 C C . ARG A 1 88 ? 5.845 -7.378 -12.247 1.00 80.62 88 ARG A C 1
ATOM 644 O O . ARG A 1 88 ? 5.094 -7.545 -11.291 1.00 80.62 88 ARG A O 1
ATOM 651 N N . ASP A 1 89 ? 6.255 -6.182 -12.654 1.00 75.44 89 ASP A N 1
ATOM 652 C CA . ASP A 1 89 ? 5.924 -4.932 -11.965 1.00 75.44 89 ASP A CA 1
ATOM 653 C C . ASP A 1 89 ? 4.409 -4.687 -11.919 1.00 75.44 89 ASP A C 1
ATOM 655 O O . ASP A 1 89 ? 3.879 -4.310 -10.874 1.00 75.44 89 ASP A O 1
ATOM 659 N N . VAL A 1 90 ? 3.684 -4.999 -13.002 1.00 76.69 90 VAL A N 1
ATOM 660 C CA . VAL A 1 90 ? 2.209 -4.954 -13.018 1.00 76.69 90 VAL A CA 1
ATOM 661 C C . VAL A 1 90 ? 1.617 -5.857 -11.934 1.00 76.69 90 VAL A C 1
ATOM 663 O O . VAL A 1 90 ? 0.739 -5.429 -11.189 1.00 76.69 90 VAL A O 1
ATOM 666 N N . HIS A 1 91 ? 2.125 -7.081 -11.783 1.00 81.69 91 HIS A N 1
ATOM 667 C CA . HIS A 1 91 ? 1.632 -8.015 -10.769 1.00 81.69 91 HIS A CA 1
ATOM 668 C C . HIS A 1 91 ? 1.947 -7.535 -9.350 1.00 81.69 91 HIS A C 1
ATOM 670 O O . HIS A 1 91 ? 1.120 -7.683 -8.453 1.00 81.69 91 HIS A O 1
ATOM 676 N N . VAL A 1 92 ? 3.107 -6.907 -9.149 1.00 74.56 92 VAL A N 1
ATOM 677 C CA . VAL A 1 92 ? 3.470 -6.285 -7.873 1.00 74.56 92 VAL A CA 1
ATOM 678 C C . VAL A 1 92 ? 2.514 -5.129 -7.535 1.00 74.56 92 VAL A C 1
ATOM 680 O O . VAL A 1 92 ? 2.066 -5.037 -6.394 1.00 74.56 92 VAL A O 1
ATOM 683 N N . VAL A 1 93 ? 2.138 -4.289 -8.508 1.00 72.88 93 VAL A N 1
ATOM 684 C CA . VAL A 1 93 ? 1.152 -3.201 -8.327 1.00 72.88 93 VAL A CA 1
ATOM 685 C C . VAL A 1 93 ? -0.264 -3.735 -8.079 1.00 72.88 93 VAL A C 1
ATOM 687 O O . VAL A 1 93 ? -1.032 -3.139 -7.321 1.00 72.88 93 VAL A O 1
ATOM 690 N N . LEU A 1 94 ? -0.617 -4.875 -8.672 1.00 76.06 94 LEU A N 1
ATOM 691 C CA . LEU A 1 94 ? -1.917 -5.516 -8.472 1.00 76.06 94 LEU A CA 1
ATOM 692 C C . LEU A 1 94 ? -2.097 -6.079 -7.050 1.00 76.06 94 LEU A C 1
ATOM 694 O O . LEU A 1 94 ? -3.224 -6.117 -6.561 1.00 76.06 94 LEU A O 1
ATOM 698 N N . VAL A 1 95 ? -1.024 -6.459 -6.341 1.00 75.25 95 VAL A N 1
ATOM 699 C CA . VAL A 1 95 ? -1.101 -6.959 -4.950 1.00 75.25 95 VAL A CA 1
ATOM 700 C C . VAL A 1 95 ? -1.816 -5.981 -4.005 1.00 75.25 95 VAL A C 1
ATOM 702 O O . VAL A 1 95 ? -2.814 -6.374 -3.393 1.00 75.25 95 VAL A O 1
ATOM 705 N N . PRO A 1 96 ? -1.379 -4.717 -3.845 1.00 69.56 96 PRO A N 1
ATOM 706 C CA . PRO A 1 96 ? -2.065 -3.793 -2.953 1.00 69.56 96 PRO A CA 1
ATOM 707 C C . PRO A 1 96 ? -3.477 -3.446 -3.442 1.00 69.56 96 PRO A C 1
ATOM 709 O O . PRO A 1 96 ? -4.372 -3.270 -2.614 1.00 69.56 96 PRO A O 1
ATOM 712 N N . LEU A 1 97 ? -3.721 -3.415 -4.758 1.00 70.62 97 LEU A N 1
ATOM 713 C CA . LEU A 1 97 ? -5.068 -3.218 -5.299 1.00 70.62 97 LEU A CA 1
ATOM 714 C C . LEU A 1 97 ? -6.003 -4.371 -4.898 1.00 70.62 97 LEU A C 1
ATOM 716 O O . LEU A 1 97 ? -7.114 -4.124 -4.419 1.00 70.62 97 LEU A O 1
ATOM 720 N N . ALA A 1 98 ? -5.525 -5.615 -4.967 1.00 75.50 98 ALA A N 1
ATOM 721 C CA . ALA A 1 98 ? -6.240 -6.785 -4.473 1.00 75.50 98 ALA A CA 1
ATOM 722 C C . ALA A 1 98 ? -6.503 -6.693 -2.960 1.00 75.50 98 ALA A C 1
ATOM 724 O O . ALA A 1 98 ? -7.609 -6.999 -2.512 1.00 75.50 98 ALA A O 1
ATOM 725 N N . VAL A 1 99 ? -5.562 -6.188 -2.155 1.00 73.94 99 VAL A N 1
ATOM 726 C CA . VAL A 1 99 ? -5.807 -5.939 -0.720 1.00 73.94 99 VAL A CA 1
ATOM 727 C C . VAL A 1 99 ? -6.938 -4.922 -0.519 1.00 73.94 99 VAL A C 1
ATOM 729 O O . VAL A 1 99 ? -7.832 -5.160 0.296 1.00 73.94 99 VAL A O 1
ATOM 732 N N . VAL A 1 100 ? -6.975 -3.827 -1.288 1.00 72.31 100 VAL A N 1
ATOM 733 C CA . VAL A 1 100 ? -8.083 -2.854 -1.234 1.00 72.31 100 VAL A CA 1
ATOM 734 C C . VAL A 1 100 ? -9.411 -3.520 -1.590 1.00 72.31 100 VAL A C 1
ATOM 736 O O . VAL A 1 100 ? -10.399 -3.351 -0.869 1.00 72.31 100 VAL A O 1
ATOM 739 N N . VAL A 1 101 ? -9.453 -4.299 -2.674 1.00 76.88 101 VAL A N 1
ATOM 740 C CA . VAL A 1 101 ? -10.657 -5.032 -3.091 1.00 76.88 101 VAL A CA 1
ATOM 741 C C . VAL A 1 101 ? -11.107 -6.004 -1.996 1.00 76.88 101 VAL A C 1
ATOM 743 O O . VAL A 1 101 ? -12.285 -5.995 -1.631 1.00 76.88 101 VAL A O 1
ATOM 746 N N . MET A 1 102 ? -10.185 -6.769 -1.406 1.00 81.44 102 MET A N 1
ATOM 747 C CA . MET A 1 102 ? -10.442 -7.687 -0.291 1.00 81.44 102 MET A CA 1
ATOM 748 C C . MET A 1 102 ? -11.070 -6.959 0.900 1.00 81.44 102 MET A C 1
ATOM 750 O O . MET A 1 102 ? -12.126 -7.359 1.394 1.00 81.44 102 MET A O 1
ATOM 754 N N . VAL A 1 103 ? -10.460 -5.855 1.342 1.00 71.25 103 VAL A N 1
ATOM 755 C CA . VAL A 1 103 ? -10.960 -5.034 2.456 1.00 71.25 103 VAL A CA 1
ATOM 756 C C . VAL A 1 103 ? -12.363 -4.510 2.152 1.00 71.25 103 VAL A C 1
ATOM 758 O O . VAL A 1 103 ? -13.241 -4.547 3.016 1.00 71.25 103 VAL A O 1
ATOM 761 N N . LEU A 1 104 ? -12.622 -4.068 0.919 1.00 77.31 104 LEU A N 1
ATOM 762 C CA . LEU A 1 104 ? -13.941 -3.590 0.506 1.00 77.31 104 LEU A CA 1
ATOM 763 C C . LEU A 1 104 ? -14.989 -4.714 0.447 1.00 77.31 104 LEU A C 1
ATOM 765 O O . LEU A 1 104 ? -16.131 -4.481 0.853 1.00 77.31 104 LEU A O 1
ATOM 769 N N . LEU A 1 105 ? -14.623 -5.920 -0.001 1.00 79.56 105 LEU A N 1
ATOM 770 C CA . LEU A 1 105 ? -15.507 -7.095 -0.059 1.00 79.56 105 LEU A CA 1
ATOM 771 C C . LEU A 1 105 ? -15.841 -7.654 1.325 1.00 79.56 105 LEU A C 1
ATOM 773 O O . LEU A 1 105 ? -16.979 -8.072 1.590 1.00 79.56 105 LEU A O 1
ATOM 777 N N . LEU A 1 106 ? -14.856 -7.635 2.219 1.00 77.44 106 LEU A N 1
ATOM 778 C CA . LEU A 1 106 ? -15.019 -7.977 3.624 1.00 77.44 106 LEU A CA 1
ATOM 779 C C . LEU A 1 106 ? -15.760 -6.873 4.382 1.00 77.44 106 LEU A C 1
ATOM 781 O O . LEU A 1 106 ? -16.495 -7.178 5.318 1.00 77.44 106 LEU A O 1
ATOM 785 N N . GLY A 1 107 ? -15.661 -5.620 3.931 1.00 68.38 107 GLY A N 1
ATOM 786 C CA . GLY A 1 107 ? -16.191 -4.407 4.550 1.00 68.38 107 GLY A CA 1
ATOM 787 C C . GLY A 1 107 ? -17.595 -4.512 5.158 1.00 68.38 107 GLY A C 1
ATOM 788 O O . GLY A 1 107 ? -17.760 -4.070 6.288 1.00 68.38 107 GLY A O 1
ATOM 789 N N . PRO A 1 108 ? -18.618 -5.089 4.500 1.00 66.69 108 PRO A N 1
ATOM 790 C CA . PRO A 1 108 ? -19.946 -5.239 5.102 1.00 66.69 108 PRO A CA 1
ATOM 791 C C . PRO A 1 108 ? -19.997 -6.266 6.245 1.00 66.69 108 PRO A C 1
ATOM 793 O O . PRO A 1 108 ? -20.698 -6.047 7.229 1.00 66.69 108 PRO A O 1
ATOM 796 N N . LYS A 1 109 ? -19.250 -7.377 6.135 1.00 59.91 109 LYS A N 1
ATOM 797 C CA . LYS A 1 109 ? -19.149 -8.404 7.190 1.00 59.91 109 LYS A CA 1
ATOM 798 C C . LYS A 1 109 ? -18.284 -7.905 8.341 1.00 59.91 109 LYS A C 1
ATOM 800 O O . LYS A 1 109 ? -18.711 -7.989 9.477 1.00 59.91 109 LYS A O 1
ATOM 805 N N . VAL A 1 110 ? -17.144 -7.295 8.024 1.00 55.44 110 VAL A N 1
ATOM 806 C CA . VAL A 1 110 ? -16.270 -6.553 8.938 1.00 55.44 110 VAL A CA 1
ATOM 807 C C . VAL A 1 110 ? -17.116 -5.516 9.677 1.00 55.44 110 VAL A C 1
ATOM 809 O O . VAL A 1 110 ? -17.405 -5.715 10.839 1.00 55.44 110 VAL A O 1
ATOM 812 N N . ARG A 1 111 ? -17.711 -4.509 9.037 1.00 58.38 111 ARG A N 1
ATOM 813 C CA . ARG A 1 111 ? -18.543 -3.505 9.740 1.00 58.38 111 ARG A CA 1
ATOM 814 C C . ARG A 1 111 ? -19.645 -4.105 10.634 1.00 58.38 111 ARG A C 1
ATOM 816 O O . ARG A 1 111 ? -19.914 -3.545 11.694 1.00 58.38 111 ARG A O 1
ATOM 823 N N . ALA A 1 112 ? -20.262 -5.227 10.250 1.00 56.75 112 ALA A N 1
ATOM 824 C CA . ALA A 1 112 ? -21.283 -5.911 11.051 1.00 56.75 112 ALA A CA 1
ATOM 825 C C . ALA A 1 112 ? -20.715 -6.693 12.254 1.00 56.75 112 ALA A C 1
ATOM 827 O O . ALA A 1 112 ? -21.283 -6.624 13.344 1.00 56.75 112 ALA A O 1
ATOM 828 N N . THR A 1 113 ? -19.595 -7.398 12.083 1.00 54.28 113 THR A N 1
ATOM 829 C CA . THR A 1 113 ? -18.852 -8.064 13.166 1.00 54.28 113 THR A CA 1
ATOM 830 C C . THR A 1 113 ? -18.225 -7.029 14.104 1.00 54.28 113 THR A C 1
ATOM 832 O O . THR A 1 113 ? -18.244 -7.193 15.316 1.00 54.28 113 THR A O 1
ATOM 835 N N . TRP A 1 114 ? -17.762 -5.905 13.558 1.00 50.16 114 TRP A N 1
ATOM 836 C CA . TRP A 1 114 ? -17.116 -4.806 14.277 1.00 50.16 114 TRP A CA 1
ATOM 837 C C . TRP A 1 114 ? -18.113 -3.960 15.071 1.00 50.16 114 TRP A C 1
ATOM 839 O O . TRP A 1 114 ? -17.761 -3.411 16.106 1.00 50.16 114 TRP A O 1
ATOM 849 N N . ARG A 1 115 ? -19.380 -3.899 14.640 1.00 54.31 115 ARG A N 1
ATOM 850 C CA . ARG A 1 115 ? -20.481 -3.350 15.450 1.00 54.31 115 ARG A CA 1
ATOM 851 C C . ARG A 1 115 ? -20.896 -4.266 16.606 1.00 54.31 115 ARG A C 1
ATOM 853 O O . ARG A 1 115 ? -21.469 -3.768 17.566 1.00 54.31 115 ARG A O 1
ATOM 860 N N . ARG A 1 116 ? -20.637 -5.576 16.507 1.00 50.78 116 ARG A N 1
ATOM 861 C CA . ARG A 1 116 ? -20.970 -6.581 17.534 1.00 50.78 116 ARG A CA 1
ATOM 862 C C . ARG A 1 116 ? -19.832 -6.859 18.521 1.00 50.78 116 ARG A C 1
ATOM 864 O O . ARG A 1 116 ? -20.112 -7.267 19.640 1.00 50.78 116 ARG A O 1
ATOM 871 N N . ALA A 1 117 ? -18.579 -6.623 18.137 1.00 51.56 117 ALA A N 1
ATOM 872 C CA . ALA A 1 117 ? -17.420 -6.747 19.015 1.00 51.56 117 ALA A CA 1
ATOM 873 C C . ALA A 1 117 ? -17.307 -5.516 19.935 1.00 51.56 117 ALA A C 1
ATOM 875 O O . ALA A 1 117 ? -16.719 -4.492 19.591 1.00 51.56 117 ALA A O 1
ATOM 876 N N . THR A 1 118 ? -17.917 -5.609 21.111 1.00 49.06 118 THR A N 1
ATOM 877 C CA . THR A 1 118 ? -17.768 -4.669 22.227 1.00 49.06 118 THR A CA 1
ATOM 878 C C . THR A 1 118 ? -16.288 -4.430 22.590 1.00 49.06 118 THR A C 1
ATOM 880 O O . THR A 1 118 ? -15.479 -5.356 22.609 1.00 49.06 118 THR A O 1
ATOM 883 N N . ARG A 1 119 ? -15.953 -3.151 22.839 1.00 56.78 119 ARG A N 1
ATOM 884 C CA . ARG A 1 119 ? -14.633 -2.529 23.117 1.00 56.78 119 ARG A CA 1
ATOM 885 C C . ARG A 1 119 ? -13.809 -3.346 24.140 1.00 56.78 119 ARG A C 1
ATOM 887 O O . ARG A 1 119 ? -14.234 -3.379 25.293 1.00 56.78 119 ARG A O 1
ATOM 894 N N . PRO A 1 120 ? -12.731 -4.076 23.749 1.00 55.12 120 PRO A N 1
ATOM 895 C CA . PRO A 1 120 ? -11.352 -3.537 23.685 1.00 55.12 120 PRO A CA 1
ATOM 896 C C . PRO A 1 120 ? -10.400 -4.184 22.628 1.00 55.12 120 PRO A C 1
ATOM 898 O O . PRO A 1 120 ? -9.201 -3.909 22.620 1.00 55.12 120 PRO A O 1
ATOM 901 N N . THR A 1 121 ? -10.869 -5.068 21.735 1.00 69.38 121 THR A N 1
ATOM 902 C CA . THR A 1 121 ? -9.974 -5.860 20.853 1.00 69.38 121 THR A CA 1
ATOM 903 C C . THR A 1 121 ? -9.441 -5.098 19.638 1.00 69.38 121 THR A C 1
ATOM 905 O O . THR A 1 121 ? -8.302 -5.306 19.227 1.00 69.38 121 THR A O 1
ATOM 908 N N . TRP A 1 122 ? -10.234 -4.190 19.071 1.00 74.00 122 TRP A N 1
ATOM 909 C CA . TRP A 1 122 ? -9.894 -3.519 17.814 1.00 74.00 122 TRP A CA 1
ATOM 910 C C . TRP A 1 122 ? -8.841 -2.412 17.975 1.00 74.00 122 TRP A C 1
ATOM 912 O O . TRP A 1 122 ? -8.067 -2.185 17.050 1.00 74.00 122 TRP A O 1
ATOM 922 N N . GLU A 1 123 ? -8.768 -1.761 19.141 1.00 81.00 123 GLU A N 1
ATOM 923 C CA . GLU A 1 123 ? -7.725 -0.771 19.453 1.00 81.00 123 GLU A CA 1
ATOM 924 C C . GLU A 1 123 ? -6.356 -1.446 19.493 1.00 81.00 123 GLU A C 1
ATOM 926 O O . GLU A 1 123 ? -5.408 -0.964 18.879 1.00 81.00 123 GLU A O 1
ATOM 931 N N . ARG A 1 124 ? -6.275 -2.634 20.105 1.00 82.88 124 ARG A N 1
ATOM 932 C CA . ARG A 1 124 ? -5.062 -3.460 20.075 1.00 82.88 124 ARG A CA 1
ATOM 933 C C . ARG A 1 124 ? -4.699 -3.872 18.651 1.00 82.88 124 ARG A C 1
ATOM 935 O O . ARG A 1 124 ? -3.539 -3.761 18.278 1.00 82.88 124 ARG A O 1
ATOM 942 N N . SER A 1 125 ? -5.668 -4.290 17.834 1.00 85.06 125 SER A N 1
ATOM 943 C CA . SER A 1 125 ? -5.412 -4.593 16.419 1.00 85.06 125 SER A CA 1
ATOM 944 C C . SER A 1 125 ? -4.927 -3.368 15.635 1.00 85.06 125 SER A C 1
ATOM 946 O O . SER A 1 125 ? -4.010 -3.499 14.830 1.00 85.06 125 SER A O 1
ATOM 948 N N . ALA A 1 126 ? -5.494 -2.181 15.887 1.00 89.00 126 ALA A N 1
ATOM 949 C CA . ALA A 1 126 ? -5.065 -0.929 15.260 1.00 89.00 126 ALA A CA 1
ATOM 950 C C . ALA A 1 126 ? -3.642 -0.558 15.688 1.00 89.00 126 ALA A C 1
ATOM 952 O O . ALA A 1 126 ? -2.836 -0.161 14.854 1.00 89.00 126 ALA A O 1
ATOM 953 N N . ALA A 1 127 ? -3.318 -0.743 16.968 1.00 88.81 127 ALA A N 1
ATOM 954 C CA . ALA A 1 127 ? -1.986 -0.505 17.496 1.00 88.81 127 ALA A CA 1
ATOM 955 C C . ALA A 1 127 ? -0.953 -1.472 16.908 1.00 88.81 127 ALA A C 1
ATOM 957 O O . ALA A 1 127 ? 0.105 -1.027 16.482 1.00 88.81 127 ALA A O 1
ATOM 958 N N . ILE A 1 128 ? -1.266 -2.770 16.816 1.00 88.19 128 ILE A N 1
ATOM 959 C CA . ILE A 1 128 ? -0.388 -3.769 16.187 1.00 88.19 128 ILE A CA 1
ATOM 960 C C . ILE A 1 128 ? -0.155 -3.420 14.714 1.00 88.19 128 ILE A C 1
ATOM 962 O O . ILE A 1 128 ? 0.988 -3.384 14.270 1.00 88.19 128 ILE A O 1
ATOM 966 N N . ALA A 1 129 ? -1.216 -3.107 13.966 1.00 90.31 129 ALA A N 1
ATOM 967 C CA . ALA A 1 129 ? -1.093 -2.660 12.580 1.00 90.31 129 ALA A CA 1
ATOM 968 C C . ALA A 1 129 ? -0.255 -1.371 12.465 1.00 90.31 129 ALA A C 1
ATOM 970 O O . ALA A 1 129 ? 0.579 -1.258 11.570 1.00 90.31 129 ALA A O 1
ATOM 971 N N . GLY A 1 130 ? -0.418 -0.436 13.405 1.00 91.50 130 GLY A N 1
ATOM 972 C CA . GLY A 1 130 ? 0.414 0.759 13.527 1.00 91.50 130 GLY A CA 1
ATOM 973 C C . GLY A 1 130 ? 1.890 0.432 13.756 1.00 91.50 130 GLY A C 1
ATOM 974 O O . GLY A 1 130 ? 2.737 0.983 13.065 1.00 91.50 130 GLY A O 1
ATOM 975 N N . VAL A 1 131 ? 2.214 -0.506 14.652 1.00 90.44 131 VAL A N 1
ATOM 976 C CA . VAL A 1 131 ? 3.595 -0.971 14.880 1.00 90.44 131 VAL A CA 1
ATOM 977 C C . VAL A 1 131 ? 4.187 -1.596 13.616 1.00 90.44 131 VAL A C 1
ATOM 979 O O . VAL A 1 131 ? 5.334 -1.314 13.283 1.00 90.44 131 VAL A O 1
ATOM 982 N N . LEU A 1 132 ? 3.414 -2.388 12.869 1.00 92.25 132 LEU A N 1
ATOM 983 C CA . LEU A 1 132 ? 3.871 -2.922 11.581 1.00 92.25 132 LEU A CA 1
ATOM 984 C C . LEU A 1 132 ? 4.190 -1.799 10.587 1.00 92.25 132 LEU A C 1
ATOM 986 O O . LEU A 1 132 ? 5.211 -1.863 9.905 1.00 92.25 132 LEU A O 1
ATOM 990 N N . ALA A 1 133 ? 3.365 -0.748 10.540 1.00 93.56 133 ALA A N 1
ATOM 991 C CA . ALA A 1 133 ? 3.634 0.413 9.699 1.00 93.56 133 ALA A CA 1
ATOM 992 C C . ALA A 1 133 ? 4.901 1.170 10.138 1.00 93.56 133 ALA A C 1
ATOM 994 O O . ALA A 1 133 ? 5.700 1.555 9.289 1.00 93.56 133 ALA A O 1
ATOM 995 N N . VAL A 1 134 ? 5.134 1.322 11.448 1.00 94.75 134 VAL A N 1
ATOM 996 C CA . VAL A 1 134 ? 6.373 1.906 11.999 1.00 94.75 134 VAL A CA 1
ATOM 997 C C . VAL A 1 134 ? 7.594 1.128 11.527 1.00 94.75 134 VAL A C 1
ATOM 999 O O . VAL A 1 134 ? 8.537 1.724 11.012 1.00 94.75 134 VAL A O 1
ATOM 1002 N N . VAL A 1 135 ? 7.571 -0.198 11.685 1.00 93.00 135 VAL A N 1
ATOM 1003 C CA . VAL A 1 135 ? 8.679 -1.065 11.267 1.00 93.00 135 VAL A CA 1
ATOM 1004 C C . VAL A 1 135 ? 8.913 -0.944 9.763 1.00 93.00 135 VAL A C 1
ATOM 1006 O O . VAL A 1 135 ? 10.064 -0.859 9.343 1.00 93.00 135 VAL A O 1
ATOM 1009 N N . ALA A 1 136 ? 7.851 -0.878 8.957 1.00 93.25 136 ALA A N 1
ATOM 1010 C CA . ALA A 1 136 ? 7.967 -0.716 7.513 1.00 93.25 136 ALA A CA 1
ATOM 1011 C C . ALA A 1 136 ? 8.658 0.606 7.127 1.00 93.25 136 ALA A C 1
ATOM 1013 O O . ALA A 1 136 ? 9.658 0.561 6.414 1.00 93.25 136 ALA A O 1
ATOM 1014 N N . PHE A 1 137 ? 8.208 1.752 7.657 1.00 96.56 137 PHE A N 1
ATOM 1015 C CA . PHE A 1 137 ? 8.841 3.054 7.391 1.00 96.56 137 PHE A CA 1
ATOM 1016 C C . PHE A 1 137 ? 10.279 3.136 7.904 1.00 96.56 137 PHE A C 1
ATOM 1018 O O . PHE A 1 137 ? 11.150 3.656 7.213 1.00 96.56 137 PHE A O 1
ATOM 1025 N N . ALA A 1 138 ? 10.553 2.600 9.095 1.00 94.19 138 ALA A N 1
ATOM 1026 C CA . ALA A 1 138 ? 11.910 2.564 9.633 1.00 94.19 138 ALA A CA 1
ATOM 1027 C C . ALA A 1 138 ? 12.839 1.707 8.756 1.00 94.19 138 ALA A C 1
ATOM 1029 O O . ALA A 1 138 ? 13.963 2.109 8.464 1.00 94.19 138 ALA A O 1
ATOM 1030 N N . THR A 1 139 ? 12.357 0.550 8.297 1.00 93.56 139 THR A N 1
ATOM 1031 C CA . THR A 1 139 ? 13.115 -0.337 7.403 1.00 93.56 139 THR A CA 1
ATOM 1032 C C . THR A 1 139 ? 13.379 0.329 6.055 1.00 93.56 139 THR A C 1
ATOM 1034 O O . THR A 1 139 ? 14.511 0.293 5.578 1.00 93.56 139 THR A O 1
ATOM 1037 N N . ALA A 1 140 ? 12.367 0.967 5.462 1.00 93.94 140 ALA A N 1
ATOM 1038 C CA . ALA A 1 140 ? 12.510 1.704 4.209 1.00 93.94 140 ALA A CA 1
ATOM 1039 C C . ALA A 1 140 ? 13.527 2.848 4.340 1.00 93.94 140 ALA A C 1
ATOM 1041 O O . ALA A 1 140 ? 14.451 2.925 3.535 1.00 93.94 140 ALA A O 1
ATOM 1042 N N . SER A 1 141 ? 13.463 3.626 5.427 1.00 92.94 141 SER A N 1
ATOM 1043 C CA . SER A 1 141 ? 14.411 4.715 5.697 1.00 92.94 141 SER A CA 1
ATOM 1044 C C . SER A 1 141 ? 15.857 4.208 5.757 1.00 92.94 141 SER A C 1
ATOM 1046 O O . SER A 1 141 ? 16.765 4.807 5.176 1.00 92.94 141 SER A O 1
ATOM 1048 N N . VAL A 1 142 ? 16.071 3.056 6.400 1.00 94.44 142 VAL A N 1
ATOM 1049 C CA . VAL A 1 142 ? 17.377 2.388 6.478 1.00 94.44 142 VAL A CA 1
ATOM 1050 C C . VAL A 1 142 ? 17.855 1.918 5.098 1.00 94.44 142 VAL A C 1
ATOM 1052 O O . VAL A 1 142 ? 19.013 2.150 4.746 1.00 94.44 142 VAL A O 1
ATOM 1055 N N . ILE A 1 143 ? 16.981 1.313 4.287 1.00 94.56 143 ILE A N 1
ATOM 1056 C CA . ILE A 1 143 ? 17.306 0.909 2.906 1.00 94.56 143 ILE A CA 1
ATOM 1057 C C . ILE A 1 143 ? 17.678 2.136 2.061 1.00 94.56 143 ILE A C 1
ATOM 1059 O O . ILE A 1 143 ? 18.715 2.135 1.392 1.00 94.56 143 ILE A O 1
ATOM 1063 N N . HIS A 1 144 ? 16.891 3.210 2.153 1.00 94.56 144 HIS A N 1
ATOM 1064 C CA . HIS A 1 144 ? 17.124 4.473 1.458 1.00 94.56 144 HIS A CA 1
ATOM 1065 C C . HIS A 1 144 ? 18.419 5.168 1.891 1.00 94.56 144 HIS A C 1
ATOM 1067 O O . HIS A 1 144 ? 19.040 5.860 1.079 1.00 94.56 144 HIS A O 1
ATOM 1073 N N . ALA A 1 145 ? 18.889 4.929 3.119 1.00 95.00 145 ALA A N 1
ATOM 1074 C CA . ALA A 1 145 ? 20.196 5.383 3.596 1.00 95.00 145 ALA A CA 1
ATOM 1075 C C . ALA A 1 145 ? 21.372 4.610 2.962 1.00 95.00 145 ALA A C 1
ATOM 1077 O O . ALA A 1 145 ? 22.533 4.936 3.204 1.00 95.00 145 ALA A O 1
ATOM 1078 N N . GLY A 1 146 ? 21.085 3.604 2.130 1.00 92.81 146 GLY A N 1
ATOM 1079 C CA . GLY A 1 146 ? 22.066 2.799 1.408 1.00 92.81 146 GLY A CA 1
ATOM 1080 C C . GLY A 1 146 ? 22.359 1.449 2.057 1.00 92.81 146 GLY A C 1
ATOM 1081 O O . GLY A 1 146 ? 23.189 0.697 1.537 1.00 92.81 146 GLY A O 1
ATOM 1082 N N . VAL A 1 147 ? 21.679 1.110 3.159 1.00 94.19 147 VAL A N 1
ATOM 1083 C CA . VAL A 1 147 ? 21.808 -0.212 3.773 1.00 94.19 147 VAL A CA 1
ATOM 1084 C C . VAL A 1 147 ? 21.207 -1.258 2.846 1.00 94.19 147 VAL A C 1
ATOM 1086 O O . VAL A 1 147 ? 20.122 -1.107 2.291 1.00 94.19 147 VAL A O 1
ATOM 1089 N N . THR A 1 148 ? 21.950 -2.340 2.664 1.00 92.19 148 THR A N 1
ATOM 1090 C CA . THR A 1 148 ? 21.576 -3.438 1.780 1.00 92.19 148 THR A CA 1
ATOM 1091 C C . THR A 1 148 ? 21.092 -4.614 2.620 1.00 92.19 148 THR A C 1
ATOM 1093 O O . THR A 1 148 ? 21.793 -5.030 3.541 1.00 92.19 148 THR A O 1
ATOM 1096 N N . ILE A 1 149 ? 19.915 -5.159 2.302 1.00 86.38 149 ILE A N 1
ATOM 1097 C CA . ILE A 1 149 ? 19.314 -6.271 3.051 1.00 86.38 149 ILE A CA 1
ATOM 1098 C C . ILE A 1 149 ? 19.346 -7.545 2.196 1.00 86.38 149 ILE A C 1
ATOM 1100 O O . ILE A 1 149 ? 18.594 -7.646 1.220 1.00 86.38 149 ILE A O 1
ATOM 1104 N N . PRO A 1 150 ? 20.195 -8.533 2.534 1.00 88.44 150 PRO A N 1
ATOM 1105 C CA . PRO A 1 150 ? 20.182 -9.831 1.874 1.00 88.44 150 PRO A CA 1
ATOM 1106 C C . PRO A 1 150 ? 19.035 -10.695 2.420 1.00 88.44 150 PRO A C 1
ATOM 1108 O O . PRO A 1 150 ? 18.964 -10.974 3.613 1.00 88.44 150 PRO A O 1
ATOM 1111 N N . LEU A 1 151 ? 18.153 -11.163 1.536 1.00 81.38 151 LEU A N 1
ATOM 1112 C CA . LEU A 1 151 ? 17.044 -12.081 1.843 1.00 81.38 151 LEU A CA 1
ATOM 1113 C C . LEU A 1 151 ? 17.352 -13.539 1.450 1.00 81.38 151 LEU A C 1
ATOM 1115 O O . LEU A 1 151 ? 16.459 -14.382 1.397 1.00 81.38 151 LEU A O 1
ATOM 1119 N N . GLY A 1 152 ? 18.606 -13.839 1.106 1.00 82.44 152 GLY A N 1
ATOM 1120 C CA . GLY A 1 152 ? 19.061 -15.155 0.645 1.00 82.44 152 GLY A CA 1
ATOM 1121 C C . GLY A 1 152 ? 18.816 -15.404 -0.846 1.00 82.44 152 GLY A C 1
ATOM 1122 O O . GLY A 1 152 ? 19.752 -15.742 -1.561 1.00 82.44 152 GLY A O 1
ATOM 1123 N N . PHE A 1 153 ? 17.593 -15.187 -1.340 1.00 79.38 153 PHE A N 1
ATOM 1124 C CA . PHE A 1 153 ? 17.247 -15.340 -2.768 1.00 79.38 153 PHE A CA 1
ATOM 1125 C C . PHE A 1 153 ? 17.233 -14.015 -3.546 1.00 79.38 153 PHE A C 1
ATOM 1127 O O . PHE A 1 153 ? 17.159 -14.009 -4.774 1.00 79.38 153 PHE A O 1
ATOM 1134 N N . ALA A 1 154 ? 17.262 -12.892 -2.832 1.00 74.94 154 ALA A N 1
ATOM 1135 C CA . ALA A 1 154 ? 17.275 -11.551 -3.392 1.00 74.94 154 ALA A CA 1
ATOM 1136 C C . ALA A 1 154 ? 18.012 -10.603 -2.445 1.00 74.94 154 ALA A C 1
ATOM 1138 O O . ALA A 1 154 ? 18.101 -10.851 -1.242 1.00 74.94 154 ALA A O 1
ATOM 1139 N N . THR A 1 155 ? 18.493 -9.495 -2.991 1.00 82.44 155 THR A N 1
ATOM 1140 C CA . THR A 1 155 ? 19.115 -8.422 -2.222 1.00 82.44 155 THR A CA 1
ATOM 1141 C C . THR A 1 155 ? 18.300 -7.160 -2.435 1.00 82.44 155 THR A C 1
ATOM 1143 O O . THR A 1 155 ? 18.183 -6.691 -3.566 1.00 82.44 155 THR A O 1
ATOM 1146 N N . ILE A 1 156 ? 17.726 -6.620 -1.359 1.00 83.81 156 ILE A N 1
ATOM 1147 C CA . ILE A 1 156 ? 17.019 -5.341 -1.413 1.00 83.81 156 ILE A CA 1
ATOM 1148 C C . ILE A 1 156 ? 18.047 -4.227 -1.247 1.00 83.81 156 ILE A C 1
ATOM 1150 O O . ILE A 1 156 ? 18.760 -4.165 -0.242 1.00 83.81 156 ILE A O 1
ATOM 1154 N N . ARG A 1 157 ? 18.116 -3.355 -2.253 1.00 89.06 157 ARG A N 1
ATOM 1155 C CA . ARG A 1 157 ? 18.957 -2.163 -2.261 1.00 89.06 157 ARG A CA 1
ATOM 1156 C C . ARG A 1 157 ? 18.288 -1.085 -3.103 1.00 89.06 157 ARG A C 1
ATOM 1158 O O . ARG A 1 157 ? 18.092 -1.290 -4.297 1.00 89.06 157 ARG A O 1
ATOM 1165 N N . ASP A 1 158 ? 18.003 0.053 -2.489 1.00 88.25 158 ASP A N 1
ATOM 1166 C CA . ASP A 1 158 ? 17.446 1.221 -3.170 1.00 88.25 158 ASP A CA 1
ATOM 1167 C C . ASP A 1 158 ? 17.921 2.492 -2.454 1.00 88.25 158 ASP A C 1
ATOM 1169 O O . ASP A 1 158 ? 17.269 2.951 -1.528 1.00 88.25 158 ASP A O 1
ATOM 1173 N N . PRO A 1 159 ? 19.118 3.025 -2.754 1.00 91.69 159 PRO A N 1
ATOM 1174 C CA . PRO A 1 159 ? 19.591 4.240 -2.108 1.00 91.69 159 PRO A CA 1
ATOM 1175 C C . PRO A 1 159 ? 18.794 5.454 -2.602 1.00 91.69 159 PRO A C 1
ATOM 1177 O O . PRO A 1 159 ? 18.806 5.796 -3.789 1.00 91.69 159 PRO A O 1
ATOM 1180 N N . PHE A 1 160 ? 18.163 6.166 -1.671 1.00 93.25 160 PHE A N 1
ATOM 1181 C CA . PHE A 1 160 ? 17.473 7.417 -1.955 1.00 93.25 160 PHE A CA 1
ATOM 1182 C C . PHE A 1 160 ? 17.559 8.389 -0.768 1.00 93.25 160 PHE A C 1
ATOM 1184 O O . PHE A 1 160 ? 16.635 8.476 0.042 1.00 93.25 160 PHE A O 1
ATOM 1191 N N . PRO A 1 161 ? 18.634 9.196 -0.680 1.00 91.31 161 PRO A N 1
ATOM 1192 C CA . PRO A 1 161 ? 18.864 10.091 0.458 1.00 91.31 161 PRO A CA 1
ATOM 1193 C C . PRO A 1 161 ? 17.696 11.039 0.768 1.00 91.31 161 PRO A C 1
ATOM 1195 O O . PRO A 1 161 ? 17.454 11.365 1.927 1.00 91.31 161 PRO A O 1
ATOM 1198 N N . GLY A 1 162 ? 16.941 11.447 -0.261 1.00 89.81 162 GLY A N 1
ATOM 1199 C CA . GLY A 1 162 ? 15.780 12.327 -0.118 1.00 89.81 162 GLY A CA 1
ATOM 1200 C C . GLY A 1 162 ? 14.608 11.723 0.667 1.00 89.81 162 GLY A C 1
ATOM 1201 O O . GLY A 1 162 ? 13.823 12.482 1.227 1.00 89.81 162 GLY A O 1
ATOM 1202 N N . ALA A 1 163 ? 14.500 10.393 0.749 1.00 91.75 163 ALA A N 1
ATOM 1203 C CA . ALA A 1 163 ? 13.429 9.703 1.474 1.00 91.75 163 ALA A CA 1
ATOM 1204 C C . ALA A 1 163 ? 13.814 9.297 2.907 1.00 91.75 163 ALA A C 1
ATOM 1206 O O . ALA A 1 163 ? 12.929 9.090 3.737 1.00 91.75 163 ALA A O 1
ATOM 1207 N N . VAL A 1 164 ? 15.112 9.274 3.240 1.00 93.12 164 VAL A N 1
ATOM 1208 C CA . VAL A 1 164 ? 15.616 8.828 4.554 1.00 93.12 164 VAL A CA 1
ATOM 1209 C C . VAL A 1 164 ? 14.959 9.595 5.700 1.00 93.12 164 VAL A C 1
ATOM 1211 O O . VAL A 1 164 ? 14.372 8.989 6.598 1.00 93.12 164 VAL A O 1
ATOM 1214 N N . ILE A 1 165 ? 15.044 10.929 5.665 1.00 91.94 165 ILE A N 1
ATOM 1215 C CA . ILE A 1 165 ? 14.520 11.786 6.735 1.00 91.94 165 ILE A CA 1
ATOM 1216 C C . ILE A 1 165 ? 12.983 11.732 6.783 1.00 91.94 165 ILE A C 1
ATOM 1218 O O . ILE A 1 165 ? 12.457 11.463 7.866 1.00 91.94 165 ILE A O 1
ATOM 1222 N N . PRO A 1 166 ? 12.240 11.936 5.673 1.00 94.31 166 PRO A N 1
ATOM 1223 C CA . PRO A 1 166 ? 10.779 11.853 5.695 1.00 94.31 166 PRO A CA 1
ATOM 1224 C C . PRO A 1 166 ? 10.235 10.541 6.271 1.00 94.31 166 PRO A C 1
ATOM 1226 O O . PRO A 1 166 ? 9.358 10.570 7.135 1.00 94.31 166 PRO A O 1
ATOM 1229 N N . GLU A 1 167 ? 10.766 9.395 5.848 1.00 94.94 167 GLU A N 1
ATOM 1230 C CA . GLU A 1 167 ? 10.282 8.091 6.308 1.00 94.94 167 GLU A CA 1
ATOM 1231 C C . GLU A 1 167 ? 10.605 7.837 7.782 1.00 94.94 167 GLU A C 1
ATOM 1233 O O . GLU A 1 167 ? 9.746 7.350 8.519 1.00 94.94 167 GLU A O 1
ATOM 1238 N N . ALA A 1 168 ? 11.792 8.239 8.251 1.00 91.44 168 ALA A N 1
ATOM 1239 C CA . ALA A 1 168 ? 12.146 8.159 9.668 1.00 91.44 168 ALA A CA 1
ATOM 1240 C C . ALA A 1 168 ? 11.211 9.015 10.536 1.00 91.44 168 ALA A C 1
ATOM 1242 O O . ALA A 1 168 ? 10.738 8.564 11.582 1.00 91.44 168 ALA A O 1
ATOM 1243 N N . VAL A 1 169 ? 10.898 10.237 10.089 1.00 94.75 169 VAL A N 1
ATOM 1244 C CA . VAL A 1 169 ? 9.955 11.125 10.784 1.00 94.75 169 VAL A CA 1
ATOM 1245 C C . VAL A 1 169 ? 8.569 10.485 10.852 1.00 94.75 169 VAL A C 1
ATOM 1247 O O . VAL A 1 169 ? 7.972 10.442 11.928 1.00 94.75 169 VAL A O 1
ATOM 1250 N N . ILE A 1 170 ? 8.067 9.934 9.742 1.00 96.31 170 ILE A N 1
ATOM 1251 C CA . ILE A 1 170 ? 6.774 9.238 9.717 1.00 96.31 170 ILE A CA 1
ATOM 1252 C C . ILE A 1 170 ? 6.778 8.036 10.671 1.00 96.31 170 ILE A C 1
ATOM 1254 O O . ILE A 1 170 ? 5.820 7.871 11.431 1.00 96.31 170 ILE A O 1
ATOM 1258 N N . ALA A 1 171 ? 7.849 7.236 10.693 1.00 95.38 171 ALA A N 1
ATOM 1259 C CA . ALA A 1 171 ? 7.980 6.096 11.601 1.00 95.38 171 ALA A CA 1
ATOM 1260 C C . ALA A 1 171 ? 7.879 6.523 13.075 1.00 95.38 171 ALA A C 1
ATOM 1262 O O . ALA A 1 171 ? 7.112 5.932 13.837 1.00 95.38 171 ALA A O 1
ATOM 1263 N N . VAL A 1 172 ? 8.589 7.582 13.478 1.00 95.19 172 VAL A N 1
ATOM 1264 C CA . VAL A 1 172 ? 8.539 8.114 14.853 1.00 95.19 172 VAL A CA 1
ATOM 1265 C C . VAL A 1 172 ? 7.140 8.629 15.196 1.00 95.19 172 VAL A C 1
ATOM 1267 O O . VAL A 1 172 ? 6.596 8.300 16.252 1.00 95.19 172 VAL A O 1
ATOM 1270 N N . VAL A 1 173 ? 6.523 9.397 14.297 1.00 95.81 173 VAL A N 1
ATOM 1271 C CA . VAL A 1 173 ? 5.171 9.941 14.494 1.00 95.81 173 VAL A CA 1
ATOM 1272 C C . VAL A 1 173 ? 4.142 8.813 14.643 1.00 95.81 173 VAL A C 1
ATOM 1274 O O . VAL A 1 173 ? 3.315 8.839 15.559 1.00 95.81 173 VAL A O 1
ATOM 1277 N N . LEU A 1 174 ? 4.213 7.774 13.809 1.00 96.62 174 LEU A N 1
ATOM 1278 C CA . LEU A 1 174 ? 3.359 6.590 13.935 1.00 96.62 174 LEU A CA 1
ATOM 1279 C C . LEU A 1 174 ? 3.613 5.822 15.237 1.00 96.62 174 LEU A C 1
ATOM 1281 O O . LEU A 1 174 ? 2.649 5.359 15.851 1.00 96.62 174 LEU A O 1
ATOM 1285 N N . ALA A 1 175 ? 4.864 5.730 15.697 1.00 94.12 175 ALA A N 1
ATOM 1286 C CA . ALA A 1 175 ? 5.214 5.057 16.948 1.00 94.12 175 ALA A CA 1
ATOM 1287 C C . ALA A 1 175 ? 4.571 5.741 18.161 1.00 94.12 175 ALA A C 1
ATOM 1289 O O . ALA A 1 175 ? 4.052 5.055 19.042 1.00 94.12 175 ALA A O 1
ATOM 1290 N N . ILE A 1 176 ? 4.514 7.078 18.171 1.00 93.69 176 ILE A N 1
ATOM 1291 C CA . ILE A 1 176 ? 3.789 7.850 19.193 1.00 93.69 176 ILE A CA 1
ATOM 1292 C C . ILE A 1 176 ? 2.300 7.477 19.185 1.00 93.69 176 ILE A C 1
ATOM 1294 O O . ILE A 1 176 ? 1.720 7.201 20.237 1.00 93.69 176 ILE A O 1
ATOM 1298 N N . GLY A 1 177 ? 1.686 7.416 18.000 1.00 94.00 177 GLY A N 1
ATOM 1299 C CA . GLY A 1 177 ? 0.285 7.024 17.842 1.00 94.00 177 GLY A CA 1
ATOM 1300 C C . GLY A 1 177 ? 0.000 5.610 18.343 1.00 94.00 177 GLY A C 1
ATOM 1301 O O . GLY A 1 177 ? -0.844 5.424 19.219 1.00 94.00 177 GLY A O 1
ATOM 1302 N N . ALA A 1 178 ? 0.733 4.616 17.841 1.00 92.38 178 ALA A N 1
ATOM 1303 C CA . ALA A 1 178 ? 0.570 3.223 18.250 1.00 92.38 178 ALA A CA 1
ATOM 1304 C C . ALA A 1 178 ? 0.840 3.037 19.753 1.00 92.38 178 ALA A C 1
ATOM 1306 O O . ALA A 1 178 ? 0.037 2.421 20.457 1.00 92.38 178 ALA A O 1
ATOM 1307 N N . GLY A 1 179 ? 1.916 3.639 20.267 1.00 90.19 179 GLY A N 1
ATOM 1308 C CA . GLY A 1 179 ? 2.278 3.605 21.682 1.00 90.19 179 GLY A CA 1
ATOM 1309 C C . GLY A 1 179 ? 1.204 4.211 22.582 1.00 90.19 179 GLY A C 1
ATOM 1310 O O . GLY A 1 179 ? 0.894 3.637 23.623 1.00 90.19 179 GLY A O 1
ATOM 1311 N N . SER A 1 180 ? 0.572 5.312 22.163 1.00 92.44 180 SER A N 1
ATOM 1312 C CA . SER A 1 180 ? -0.498 5.959 22.934 1.00 92.44 180 SER A CA 1
ATOM 1313 C C . SER A 1 180 ? -1.721 5.057 23.150 1.00 92.44 180 SER A C 1
ATOM 1315 O O . SER A 1 180 ? -2.334 5.120 24.218 1.00 92.44 180 SER A O 1
ATOM 1317 N N . ILE A 1 181 ? -2.034 4.176 22.189 1.00 89.94 181 ILE A N 1
ATOM 1318 C CA . ILE A 1 181 ? -3.065 3.142 22.343 1.00 89.94 181 ILE A CA 1
ATOM 1319 C C . ILE A 1 181 ? -2.568 2.015 23.256 1.00 89.94 181 ILE A C 1
ATOM 1321 O O . ILE A 1 181 ? -3.295 1.597 24.154 1.00 89.94 181 ILE A O 1
ATOM 1325 N N . LEU A 1 182 ? -1.340 1.523 23.057 1.00 87.56 182 LEU A N 1
ATOM 1326 C CA . LEU A 1 182 ? -0.802 0.389 23.824 1.00 87.56 182 LEU A CA 1
ATOM 1327 C C . LEU A 1 182 ? -0.706 0.678 25.325 1.00 87.56 182 LEU A C 1
ATOM 1329 O O . LEU A 1 182 ? -1.002 -0.196 26.135 1.00 87.56 182 LEU A O 1
ATOM 1333 N N . ILE A 1 183 ? -0.357 1.909 25.695 1.00 89.88 183 ILE A N 1
ATOM 1334 C CA . ILE A 1 183 ? -0.299 2.345 27.098 1.00 89.88 183 ILE A CA 1
ATOM 1335 C C . ILE A 1 183 ? -1.644 2.891 27.608 1.00 89.88 183 ILE A C 1
ATOM 1337 O O . ILE A 1 183 ? -1.706 3.441 28.702 1.00 89.88 183 ILE A O 1
ATOM 1341 N N . SER A 1 184 ? -2.722 2.742 26.827 1.00 83.00 184 SER A N 1
ATOM 1342 C CA . SER A 1 184 ? -4.096 3.109 27.200 1.00 83.00 184 SER A CA 1
ATOM 1343 C C . SER A 1 184 ? -4.268 4.581 27.610 1.00 83.00 184 SER A C 1
ATOM 1345 O O . SER A 1 184 ? -4.955 4.882 28.586 1.00 83.00 184 SER A O 1
ATOM 1347 N N . ARG A 1 185 ? -3.651 5.526 26.878 1.00 79.06 185 ARG A N 1
ATOM 1348 C CA . ARG A 1 185 ? -3.854 6.961 27.156 1.00 79.06 185 ARG A CA 1
ATOM 1349 C C . ARG A 1 185 ? -5.305 7.382 26.885 1.00 79.06 185 ARG A C 1
ATOM 1351 O O . ARG A 1 185 ? -5.876 6.913 25.900 1.00 79.06 185 ARG A O 1
ATOM 1358 N N . PRO A 1 186 ? -5.859 8.344 27.653 1.00 77.62 186 PRO A N 1
ATOM 1359 C CA . PRO A 1 186 ? -7.225 8.844 27.452 1.00 77.62 186 PRO A 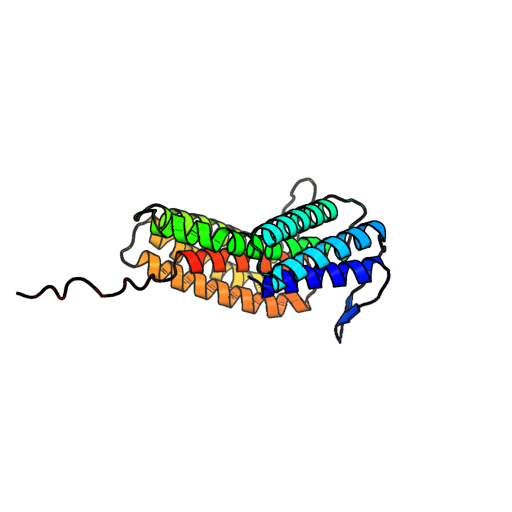CA 1
ATOM 1360 C C . PRO A 1 186 ? -7.488 9.334 26.021 1.00 77.62 186 PRO A C 1
ATOM 1362 O O . PRO A 1 186 ? -8.564 9.127 25.468 1.00 77.62 186 PRO A O 1
ATOM 1365 N N . GLU A 1 187 ? -6.471 9.931 25.398 1.00 84.50 187 GLU A N 1
ATOM 1366 C CA . GLU A 1 187 ? -6.527 10.481 24.041 1.00 84.50 187 GLU A CA 1
ATOM 1367 C C . GLU A 1 187 ? -5.885 9.565 22.987 1.00 84.50 187 GLU A C 1
ATOM 1369 O O . GLU A 1 187 ? -5.796 9.941 21.819 1.00 84.50 187 GLU A O 1
ATOM 1374 N N . GLY A 1 188 ? -5.455 8.350 23.357 1.00 86.44 188 GLY A N 1
ATOM 1375 C CA . GLY A 1 188 ? -4.601 7.510 22.509 1.00 86.44 188 GLY A CA 1
ATOM 1376 C C . GLY A 1 188 ? -5.197 7.208 21.133 1.00 86.44 188 GLY A C 1
ATOM 1377 O O . GLY A 1 188 ? -4.499 7.198 20.122 1.00 86.44 188 GLY A O 1
ATOM 1378 N N . ARG A 1 189 ? -6.523 7.066 21.048 1.00 88.88 189 ARG A N 1
ATOM 1379 C CA . ARG A 1 189 ? -7.219 6.908 19.764 1.00 88.88 189 ARG A CA 1
ATOM 1380 C C . ARG A 1 189 ? -7.132 8.159 18.884 1.00 88.88 189 ARG A C 1
ATOM 1382 O O . ARG A 1 189 ? -6.921 8.033 17.680 1.00 88.88 189 ARG A O 1
ATOM 1389 N N . ALA A 1 190 ? -7.333 9.343 19.460 1.00 88.44 190 ALA A N 1
ATOM 1390 C CA . ALA A 1 190 ? -7.272 10.604 18.725 1.00 88.44 190 ALA A CA 1
ATOM 1391 C C . ALA A 1 190 ? -5.840 10.876 18.248 1.00 88.44 190 ALA A C 1
ATOM 1393 O O . ALA A 1 190 ? -5.637 11.208 17.080 1.00 88.44 190 ALA A O 1
ATOM 1394 N N . THR A 1 191 ? -4.852 10.627 19.113 1.00 91.56 191 THR A N 1
ATOM 1395 C CA . THR A 1 191 ? -3.432 10.691 18.762 1.00 91.56 191 THR A CA 1
ATOM 1396 C C . THR A 1 191 ? -3.109 9.731 17.619 1.00 91.56 191 THR A C 1
ATOM 1398 O O . THR A 1 191 ? -2.603 10.169 16.592 1.00 91.56 191 THR A O 1
ATOM 1401 N N . ALA A 1 192 ? -3.465 8.448 17.734 1.00 93.44 192 ALA A N 1
ATOM 1402 C CA . ALA A 1 192 ? -3.222 7.464 16.681 1.00 93.44 192 ALA A CA 1
ATOM 1403 C C . ALA A 1 192 ? -3.911 7.814 15.356 1.00 93.44 192 ALA A C 1
ATOM 1405 O O . ALA A 1 192 ? -3.354 7.572 14.286 1.00 93.44 192 ALA A O 1
ATOM 1406 N N . PHE A 1 193 ? -5.117 8.387 15.404 1.00 93.81 193 PHE A N 1
ATOM 1407 C CA . PHE A 1 193 ? -5.813 8.837 14.201 1.00 93.81 193 PHE A CA 1
ATOM 1408 C C . PHE A 1 193 ? -5.039 9.969 13.519 1.00 93.81 193 PHE A C 1
ATOM 1410 O O . PHE A 1 193 ? -4.791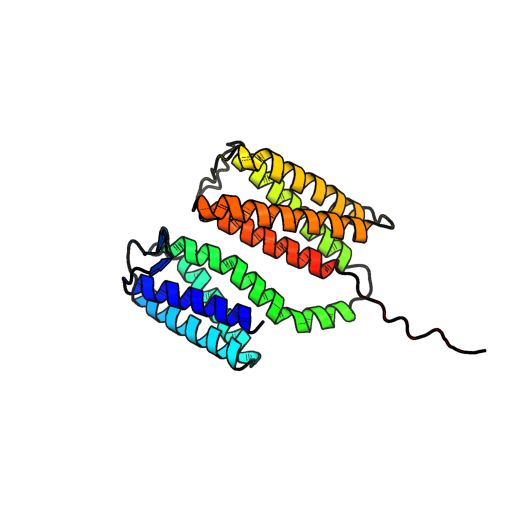 9.898 12.317 1.00 93.81 193 PHE A O 1
ATOM 1417 N N . ALA A 1 194 ? -4.623 10.981 14.286 1.00 91.31 194 ALA A N 1
ATOM 1418 C CA . ALA A 1 194 ? -3.880 12.124 13.769 1.00 91.31 194 ALA A CA 1
ATOM 1419 C C . ALA A 1 194 ? -2.528 11.709 13.168 1.00 91.31 194 ALA A C 1
ATOM 1421 O O . ALA A 1 194 ? -2.194 12.126 12.060 1.00 91.31 194 ALA A O 1
ATOM 1422 N N . THR A 1 195 ? -1.777 10.841 13.849 1.00 95.44 195 THR A N 1
ATOM 1423 C CA . THR A 1 195 ? -0.479 10.358 13.354 1.00 95.44 195 THR A CA 1
ATOM 1424 C C . THR A 1 195 ? -0.630 9.463 12.123 1.00 95.44 195 THR A C 1
ATOM 1426 O O . THR A 1 195 ? 0.164 9.566 11.191 1.00 95.44 195 THR A O 1
ATOM 1429 N N . THR A 1 196 ? -1.680 8.635 12.063 1.00 95.88 196 THR A N 1
ATOM 1430 C CA . THR A 1 196 ? -1.995 7.833 10.869 1.00 95.88 196 THR A CA 1
ATOM 1431 C C . THR A 1 196 ? -2.390 8.727 9.695 1.00 95.88 196 THR A C 1
ATOM 1433 O O . THR A 1 196 ? -1.922 8.511 8.582 1.00 95.88 196 THR A O 1
ATOM 1436 N N . ALA A 1 197 ? -3.208 9.760 9.921 1.00 92.75 197 ALA A N 1
ATOM 1437 C CA . ALA A 1 197 ? -3.574 10.724 8.884 1.00 92.75 197 ALA A CA 1
ATOM 1438 C C . ALA A 1 197 ? -2.345 11.483 8.354 1.00 92.75 197 ALA A C 1
ATOM 1440 O O . ALA A 1 197 ? -2.192 11.625 7.142 1.00 92.75 197 ALA A O 1
ATOM 1441 N N . PHE A 1 198 ? -1.439 11.901 9.243 1.00 93.25 198 PHE A N 1
ATOM 1442 C CA . PHE A 1 198 ? -0.151 12.487 8.867 1.00 93.25 198 PHE A CA 1
ATOM 1443 C C . PHE A 1 198 ? 0.666 11.539 7.976 1.00 93.25 198 PHE A C 1
ATOM 1445 O O . PHE A 1 198 ? 1.128 11.943 6.911 1.00 93.25 198 PHE A O 1
ATOM 1452 N N . ALA A 1 199 ? 0.783 10.264 8.360 1.00 97.00 199 ALA A N 1
ATOM 1453 C CA . ALA A 1 199 ? 1.500 9.262 7.575 1.00 97.00 199 ALA A CA 1
ATOM 1454 C C . ALA A 1 199 ? 0.868 9.022 6.195 1.00 97.00 199 ALA A C 1
ATOM 1456 O O . ALA A 1 199 ? 1.589 8.898 5.206 1.00 97.00 199 ALA A O 1
ATOM 1457 N N . VAL A 1 200 ? -0.469 9.002 6.103 1.00 95.88 200 VAL A N 1
ATOM 1458 C CA . VAL A 1 200 ? -1.191 8.910 4.820 1.00 95.88 200 VAL A CA 1
ATOM 1459 C C . VAL A 1 200 ? -0.797 10.068 3.910 1.00 95.88 200 VAL A C 1
ATOM 1461 O O . VAL A 1 200 ? -0.412 9.830 2.768 1.00 95.88 200 VAL A O 1
ATOM 1464 N N . LEU A 1 201 ? -0.842 11.307 4.410 1.00 92.25 201 LEU A N 1
ATOM 1465 C CA . LEU A 1 201 ? -0.459 12.487 3.630 1.00 92.25 201 LEU A CA 1
ATOM 1466 C C . LEU A 1 201 ? 1.007 12.420 3.187 1.00 92.25 201 LEU A C 1
ATOM 1468 O O . LEU A 1 201 ? 1.297 12.660 2.017 1.00 92.25 201 LEU A O 1
ATOM 1472 N N . GLY A 1 202 ? 1.909 12.025 4.090 1.00 92.75 202 GLY A N 1
ATOM 1473 C CA . GLY A 1 202 ? 3.327 11.834 3.781 1.00 92.75 202 GLY A CA 1
ATOM 1474 C C . GLY A 1 202 ? 3.563 10.773 2.704 1.00 92.75 202 GLY A C 1
ATOM 1475 O O . GLY A 1 202 ? 4.356 10.989 1.796 1.00 92.75 202 GLY A O 1
ATOM 1476 N N . THR A 1 203 ? 2.818 9.667 2.741 1.00 96.56 203 THR A N 1
ATOM 1477 C CA . THR A 1 203 ? 2.927 8.581 1.750 1.00 96.56 203 THR A CA 1
ATOM 1478 C C . THR A 1 203 ? 2.368 8.998 0.396 1.00 96.56 203 THR A C 1
ATOM 1480 O O . THR A 1 203 ? 2.960 8.700 -0.637 1.00 96.56 203 THR A O 1
ATOM 1483 N N . VAL A 1 204 ? 1.236 9.711 0.382 1.00 91.56 204 VAL A N 1
ATOM 1484 C CA . VAL A 1 204 ? 0.661 10.272 -0.850 1.00 91.56 204 VAL A CA 1
ATOM 1485 C C . VAL A 1 204 ? 1.634 11.264 -1.482 1.00 91.56 204 VAL A C 1
ATOM 1487 O O . VAL A 1 204 ? 1.840 11.217 -2.690 1.00 91.56 204 VAL A O 1
ATOM 1490 N N . PHE A 1 205 ? 2.272 12.117 -0.678 1.00 91.62 205 PHE A N 1
ATOM 1491 C CA . PHE A 1 205 ? 3.329 13.001 -1.159 1.00 91.62 205 PHE A CA 1
ATOM 1492 C C . PHE A 1 205 ? 4.538 12.209 -1.684 1.00 91.62 205 PHE A C 1
ATOM 1494 O O . PHE A 1 205 ? 4.989 12.477 -2.795 1.00 91.62 205 PHE A O 1
ATOM 1501 N N . GLY A 1 206 ? 5.002 11.187 -0.957 1.00 92.00 206 GLY A N 1
ATOM 1502 C CA . GLY A 1 206 ? 6.076 10.289 -1.397 1.00 92.00 206 GLY A CA 1
ATOM 1503 C C . GLY A 1 206 ? 5.792 9.657 -2.761 1.00 92.00 206 GLY A C 1
ATOM 1504 O O . GLY A 1 206 ? 6.633 9.718 -3.653 1.00 92.00 206 GLY A O 1
ATOM 1505 N N . LEU A 1 207 ? 4.557 9.198 -3.000 1.00 89.81 207 LEU A N 1
ATOM 1506 C CA . LEU A 1 207 ? 4.128 8.676 -4.303 1.00 89.81 207 LEU A CA 1
ATOM 1507 C C . LEU A 1 207 ? 4.289 9.687 -5.446 1.00 89.81 207 LEU A C 1
ATOM 1509 O O . LEU A 1 207 ? 4.617 9.278 -6.558 1.00 89.81 207 LEU A O 1
ATOM 1513 N N . THR A 1 208 ? 4.114 10.990 -5.203 1.00 88.19 208 THR A N 1
ATOM 1514 C CA . THR A 1 208 ? 4.335 12.011 -6.248 1.00 88.19 208 THR A CA 1
ATOM 1515 C C . THR A 1 208 ? 5.799 12.117 -6.681 1.00 88.19 208 THR A C 1
ATOM 1517 O O . THR A 1 208 ? 6.069 12.539 -7.803 1.00 88.19 208 THR A O 1
ATOM 1520 N N . ILE A 1 209 ? 6.732 11.693 -5.824 1.00 90.75 209 ILE A N 1
ATOM 1521 C CA . ILE A 1 209 ? 8.177 11.681 -6.079 1.00 90.75 209 ILE A CA 1
ATOM 1522 C C . ILE A 1 209 ? 8.618 10.313 -6.617 1.00 90.75 209 ILE A C 1
ATOM 1524 O O . ILE A 1 209 ? 9.409 10.232 -7.557 1.00 90.75 209 ILE A O 1
ATOM 1528 N N . THR A 1 210 ? 8.089 9.233 -6.046 1.00 89.62 210 THR A N 1
ATOM 1529 C CA . THR A 1 210 ? 8.456 7.850 -6.367 1.00 89.62 210 THR A CA 1
ATOM 1530 C C . THR A 1 210 ? 7.895 7.383 -7.711 1.00 89.62 210 THR A C 1
ATOM 1532 O O . THR A 1 210 ? 8.598 6.706 -8.461 1.00 89.62 210 THR A O 1
ATOM 1535 N N . VAL A 1 211 ? 6.671 7.778 -8.083 1.00 86.38 211 VAL A N 1
ATOM 1536 C CA . VAL A 1 211 ? 6.073 7.378 -9.373 1.00 86.38 211 VAL A CA 1
ATOM 1537 C C . VAL A 1 211 ? 6.907 7.860 -10.573 1.00 86.38 211 VAL A C 1
ATOM 1539 O O . VAL A 1 211 ? 7.221 7.025 -11.424 1.00 86.38 211 VAL A O 1
ATOM 1542 N N . PRO A 1 212 ? 7.357 9.131 -10.649 1.00 89.12 212 PRO A N 1
ATOM 1543 C CA . PRO A 1 212 ? 8.255 9.582 -11.717 1.00 89.12 212 PRO A CA 1
ATOM 1544 C C . PRO A 1 212 ? 9.610 8.865 -11.772 1.00 89.12 212 PRO A C 1
ATOM 1546 O O . PRO A 1 212 ? 10.192 8.767 -12.849 1.00 89.12 212 PRO A O 1
ATOM 1549 N N . ARG A 1 213 ? 10.121 8.352 -10.640 1.00 86.62 213 ARG A N 1
ATOM 1550 C CA . ARG A 1 213 ? 11.373 7.570 -10.605 1.00 86.62 213 ARG A CA 1
ATOM 1551 C C . ARG A 1 213 ? 11.230 6.203 -11.281 1.00 86.62 213 ARG A C 1
ATOM 1553 O O . ARG A 1 213 ? 12.237 5.627 -11.679 1.00 86.62 213 ARG A O 1
ATOM 1560 N N . GLY A 1 214 ? 10.009 5.676 -11.400 1.00 81.06 214 GLY A N 1
ATOM 1561 C CA . GLY A 1 214 ? 9.723 4.430 -12.117 1.00 81.06 214 GLY A CA 1
ATOM 1562 C C . GLY A 1 214 ? 10.259 3.158 -11.452 1.00 81.06 214 GLY A C 1
ATOM 1563 O O . GLY A 1 214 ? 10.268 2.102 -12.082 1.00 81.06 214 GLY A O 1
ATOM 1564 N N . LEU A 1 215 ? 10.701 3.228 -10.191 1.00 82.69 215 LEU A N 1
ATOM 1565 C CA . LEU A 1 215 ? 11.178 2.065 -9.444 1.00 82.69 215 LEU A CA 1
ATOM 1566 C C . LEU A 1 215 ? 9.980 1.298 -8.882 1.00 82.69 215 LEU A C 1
ATOM 1568 O O . LEU A 1 215 ? 9.390 1.681 -7.873 1.00 82.69 215 LEU A O 1
ATOM 1572 N N . ALA A 1 216 ? 9.613 0.203 -9.546 1.00 77.50 216 ALA A N 1
ATOM 1573 C CA . ALA A 1 216 ? 8.410 -0.561 -9.224 1.00 77.50 216 ALA A CA 1
ATOM 1574 C C . ALA A 1 216 ? 8.357 -1.041 -7.764 1.00 77.50 216 ALA A C 1
ATOM 1576 O O . ALA A 1 216 ? 7.288 -1.014 -7.160 1.00 77.50 216 ALA A O 1
ATOM 1577 N N . GLY A 1 217 ? 9.497 -1.436 -7.184 1.00 81.81 217 GLY A N 1
ATOM 1578 C CA . GLY A 1 217 ? 9.581 -1.853 -5.780 1.00 81.81 217 GLY A CA 1
ATOM 1579 C C . GLY A 1 217 ? 9.218 -0.735 -4.800 1.00 81.81 217 GLY A C 1
ATOM 1580 O O . GLY A 1 217 ? 8.414 -0.956 -3.896 1.00 81.81 217 GLY A O 1
ATOM 1581 N N . ASP A 1 218 ? 9.744 0.469 -5.025 1.00 84.81 218 ASP A N 1
ATOM 1582 C CA . ASP A 1 218 ? 9.465 1.647 -4.199 1.00 84.81 218 ASP A CA 1
ATOM 1583 C C . ASP A 1 218 ? 8.000 2.101 -4.350 1.00 84.81 218 ASP A C 1
ATOM 1585 O O . ASP A 1 218 ? 7.300 2.348 -3.364 1.00 84.81 218 ASP A O 1
ATOM 1589 N N . ILE A 1 219 ? 7.474 2.096 -5.583 1.00 86.31 219 ILE A N 1
ATOM 1590 C CA . ILE A 1 219 ? 6.053 2.372 -5.857 1.00 86.31 219 ILE A CA 1
ATOM 1591 C C . ILE A 1 219 ? 5.163 1.363 -5.120 1.00 86.31 219 ILE A C 1
ATOM 1593 O O . ILE A 1 219 ? 4.203 1.742 -4.449 1.00 86.31 219 ILE A O 1
ATOM 1597 N N . ALA A 1 220 ? 5.474 0.073 -5.225 1.00 83.69 220 ALA A N 1
ATOM 1598 C CA . ALA A 1 220 ? 4.702 -0.991 -4.601 1.00 83.69 220 ALA A CA 1
ATOM 1599 C C . ALA A 1 220 ? 4.700 -0.904 -3.077 1.00 83.69 220 ALA A C 1
ATOM 1601 O O . ALA A 1 220 ? 3.650 -1.083 -2.454 1.00 83.69 220 ALA A O 1
ATOM 1602 N N . TYR A 1 221 ? 5.856 -0.597 -2.487 1.00 87.69 221 TYR A N 1
ATOM 1603 C CA . TYR A 1 221 ? 5.989 -0.322 -1.065 1.00 87.69 221 TYR A CA 1
ATOM 1604 C C . TYR A 1 221 ? 5.074 0.836 -0.645 1.00 87.69 221 TYR A C 1
ATOM 1606 O O . TYR A 1 221 ? 4.242 0.658 0.248 1.00 87.69 221 TYR A O 1
ATOM 1614 N N . HIS A 1 222 ? 5.141 1.973 -1.342 1.00 92.00 222 HIS A N 1
ATOM 1615 C CA . HIS A 1 222 ? 4.323 3.145 -1.040 1.00 92.00 222 HIS A CA 1
ATOM 1616 C C . HIS A 1 222 ? 2.815 2.878 -1.182 1.00 92.00 222 HIS A C 1
ATOM 1618 O O . HIS A 1 222 ? 2.023 3.297 -0.337 1.00 92.00 222 HIS A O 1
ATOM 1624 N N . ILE A 1 223 ? 2.385 2.149 -2.215 1.00 89.00 223 ILE A N 1
ATOM 1625 C CA . ILE A 1 223 ? 0.971 1.776 -2.357 1.00 89.00 223 ILE A CA 1
ATOM 1626 C C . ILE A 1 223 ? 0.574 0.795 -1.241 1.00 89.00 223 ILE A C 1
ATOM 1628 O O . ILE A 1 223 ? -0.468 0.971 -0.611 1.00 89.00 223 ILE A O 1
ATOM 1632 N N . GLY A 1 224 ? 1.396 -0.218 -0.954 1.00 85.62 224 GLY A N 1
ATOM 1633 C CA . GLY A 1 224 ? 1.131 -1.204 0.095 1.00 85.62 224 GLY A CA 1
ATOM 1634 C C . GLY A 1 224 ? 0.989 -0.573 1.480 1.00 85.62 224 GLY A C 1
ATOM 1635 O O . GLY A 1 224 ? 0.008 -0.838 2.184 1.00 85.62 224 GLY A O 1
ATOM 1636 N N . ILE A 1 225 ? 1.917 0.312 1.852 1.00 91.25 225 ILE A N 1
ATOM 1637 C CA . ILE A 1 225 ? 1.867 1.017 3.133 1.00 91.25 225 ILE A CA 1
ATOM 1638 C C . ILE A 1 225 ? 0.691 1.998 3.180 1.00 91.25 225 ILE A C 1
ATOM 1640 O O . ILE A 1 225 ? 0.001 2.056 4.196 1.00 91.25 225 ILE A O 1
ATOM 1644 N N . LEU A 1 226 ? 0.360 2.679 2.074 1.00 92.38 226 LEU A N 1
ATOM 1645 C CA . LEU A 1 226 ? -0.822 3.542 1.990 1.00 92.38 226 LEU A CA 1
ATOM 1646 C C . LEU A 1 226 ? -2.111 2.761 2.271 1.00 92.38 226 LEU A C 1
ATOM 1648 O O . LEU A 1 226 ? -2.960 3.220 3.035 1.00 92.38 226 LEU A O 1
ATOM 1652 N N . VAL A 1 227 ? -2.257 1.564 1.699 1.00 88.12 227 VAL A N 1
ATOM 1653 C CA . VAL A 1 227 ? -3.419 0.700 1.952 1.00 88.12 227 VAL A CA 1
ATOM 1654 C C . VAL A 1 227 ? -3.494 0.302 3.424 1.00 88.12 227 VAL A C 1
ATOM 1656 O O . VAL A 1 227 ? -4.567 0.416 4.024 1.00 88.12 227 VAL A O 1
ATOM 1659 N N . LEU A 1 228 ? -2.373 -0.107 4.028 1.00 88.31 228 LEU A N 1
ATOM 1660 C CA . LEU A 1 228 ? -2.317 -0.427 5.457 1.00 88.31 228 LEU A CA 1
ATOM 1661 C C . LEU A 1 228 ? -2.735 0.776 6.317 1.00 88.31 228 LEU A C 1
ATOM 1663 O O . LEU A 1 228 ? -3.580 0.637 7.203 1.00 88.31 228 LEU A O 1
ATOM 1667 N N . LEU A 1 229 ? -2.207 1.965 6.026 1.00 91.88 229 LEU A N 1
ATOM 1668 C CA . LEU A 1 229 ? -2.537 3.194 6.746 1.00 91.88 229 LEU A CA 1
ATOM 1669 C C . LEU A 1 229 ? -4.020 3.565 6.618 1.00 91.88 229 LEU A C 1
ATOM 1671 O O . LEU A 1 229 ? -4.644 3.943 7.607 1.00 91.88 229 LEU A O 1
ATOM 1675 N N . LEU A 1 230 ? -4.624 3.406 5.437 1.00 89.06 230 LEU A N 1
ATOM 1676 C CA . LEU A 1 230 ? -6.058 3.644 5.240 1.00 89.06 230 LEU A CA 1
ATOM 1677 C C . LEU A 1 230 ? -6.928 2.646 6.017 1.00 89.06 230 LEU A C 1
ATOM 1679 O O . LEU A 1 230 ? -7.983 3.025 6.533 1.00 89.06 230 LEU A O 1
ATOM 1683 N N . VAL A 1 231 ? -6.490 1.388 6.143 1.00 84.69 231 VAL A N 1
ATOM 1684 C CA . VAL A 1 231 ? -7.150 0.396 7.006 1.00 84.69 231 VAL A CA 1
ATOM 1685 C C . VAL A 1 231 ? -7.090 0.840 8.467 1.00 84.69 231 VAL A C 1
ATOM 1687 O O . VAL A 1 231 ? -8.133 0.884 9.121 1.00 84.69 231 VAL A O 1
ATOM 1690 N N . ILE A 1 232 ? -5.911 1.237 8.958 1.00 88.31 232 ILE A N 1
ATOM 1691 C CA . ILE A 1 232 ? -5.727 1.747 10.327 1.00 88.31 232 ILE A CA 1
ATOM 1692 C C . ILE A 1 232 ? -6.623 2.973 10.562 1.00 88.31 232 ILE A C 1
ATOM 1694 O O . ILE A 1 232 ? -7.359 3.024 11.548 1.00 88.31 232 ILE A O 1
ATOM 1698 N N . LEU A 1 233 ? -6.649 3.924 9.625 1.00 88.94 233 LEU A N 1
ATOM 1699 C CA . LEU A 1 233 ? -7.482 5.124 9.713 1.00 88.94 233 LEU A CA 1
ATOM 1700 C C . LEU A 1 233 ? -8.977 4.777 9.775 1.00 88.94 233 LEU A C 1
ATOM 1702 O O . LEU A 1 233 ? -9.717 5.346 10.577 1.00 88.94 233 LEU A O 1
ATOM 1706 N N . GLY A 1 234 ? -9.419 3.805 8.972 1.00 86.00 234 GLY A N 1
ATOM 1707 C CA . GLY A 1 234 ? -10.790 3.297 8.990 1.00 86.00 234 GLY A CA 1
ATOM 1708 C C . GLY A 1 234 ? -11.169 2.621 10.310 1.00 86.00 234 GLY A C 1
ATOM 1709 O O . GLY A 1 234 ? -12.305 2.765 10.759 1.00 86.00 234 GLY A O 1
ATOM 1710 N N . MET A 1 235 ? -10.224 1.927 10.953 1.00 84.69 235 MET A N 1
ATOM 1711 C CA . MET A 1 235 ? -10.413 1.342 12.287 1.00 84.69 235 MET A CA 1
ATOM 1712 C C . MET A 1 235 ? -10.526 2.429 13.362 1.00 84.69 235 MET A C 1
ATOM 1714 O O . MET A 1 235 ? -11.354 2.322 14.265 1.00 84.69 235 MET A O 1
ATOM 1718 N N . LEU A 1 236 ? -9.730 3.493 13.248 1.00 86.44 236 LEU A N 1
ATOM 1719 C CA . LEU A 1 236 ? -9.683 4.592 14.214 1.00 86.44 236 LEU A CA 1
ATOM 1720 C C . LEU A 1 236 ? -10.807 5.620 14.028 1.00 86.44 236 LEU A C 1
ATOM 1722 O O . LEU A 1 236 ? -11.112 6.352 14.975 1.00 86.44 236 LEU A O 1
ATOM 1726 N N . PHE A 1 237 ? -11.464 5.647 12.863 1.00 82.56 237 PHE A N 1
ATOM 1727 C CA . PHE A 1 237 ? -12.470 6.645 12.500 1.00 82.56 237 PHE A CA 1
ATOM 1728 C C . PHE A 1 237 ? -13.555 6.797 13.581 1.00 82.56 237 PHE A C 1
ATOM 1730 O O . PHE A 1 237 ? -14.131 5.786 13.999 1.00 82.56 237 PHE A O 1
ATOM 1737 N N . PRO A 1 238 ? -13.857 8.019 14.060 1.00 64.56 238 PRO A N 1
ATOM 1738 C CA . PRO A 1 238 ? -14.851 8.224 15.104 1.00 64.56 238 PRO A CA 1
ATOM 1739 C C . PRO A 1 238 ? -16.226 7.714 14.663 1.00 64.56 238 PRO A C 1
ATOM 1741 O O . PRO A 1 238 ? -16.864 8.264 13.763 1.00 64.56 238 PRO A O 1
ATOM 1744 N N . SER A 1 239 ? -16.722 6.666 15.316 1.00 56.75 239 SER A N 1
ATOM 1745 C CA . SER A 1 239 ? -18.138 6.328 15.233 1.00 56.75 239 SER A CA 1
ATOM 1746 C C . SER A 1 239 ? -18.893 7.452 15.932 1.00 56.75 239 SER A C 1
ATOM 1748 O O . SER A 1 239 ? -18.841 7.528 17.158 1.00 56.75 239 SER A O 1
ATOM 1750 N N . ARG A 1 240 ? -19.594 8.317 15.185 1.00 48.41 240 ARG A N 1
ATOM 1751 C CA . ARG A 1 240 ? -20.663 9.147 15.759 1.00 48.41 240 ARG A CA 1
ATOM 1752 C C . ARG A 1 240 ? -21.623 8.189 16.466 1.00 48.41 240 ARG A C 1
ATOM 1754 O O . ARG A 1 240 ? -22.441 7.538 15.817 1.00 48.41 240 ARG A O 1
ATOM 1761 N N . GLN A 1 241 ? -21.483 8.046 17.783 1.00 46.81 241 GLN A N 1
ATOM 1762 C CA . GLN A 1 241 ? -22.580 7.584 18.610 1.00 46.81 241 GLN A CA 1
ATOM 1763 C C . GLN A 1 241 ? -23.658 8.637 18.413 1.00 46.81 241 GLN A C 1
ATOM 1765 O O . GLN A 1 241 ? -23.500 9.790 18.799 1.00 46.81 241 GLN A O 1
ATOM 1770 N N . ARG A 1 242 ? -24.674 8.236 17.650 1.00 44.12 242 ARG A N 1
ATOM 1771 C CA . ARG A 1 242 ? -25.937 8.936 17.493 1.00 44.12 242 ARG A CA 1
ATOM 1772 C C . ARG A 1 242 ? -26.374 9.317 18.906 1.00 44.12 242 ARG A C 1
ATOM 1774 O O . ARG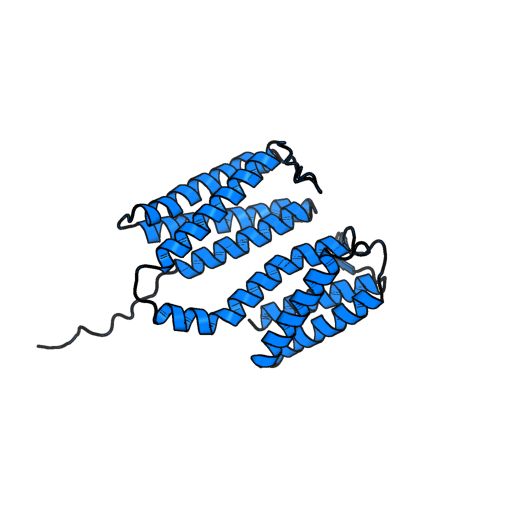 A 1 242 ? -26.592 8.432 19.729 1.00 44.12 242 ARG A O 1
ATOM 1781 N N . GLY A 1 243 ? -26.351 10.611 19.203 1.00 45.38 243 GLY A N 1
ATOM 1782 C CA . GLY A 1 243 ? -27.011 11.137 20.381 1.00 45.38 243 GLY A CA 1
ATOM 1783 C C . GLY A 1 243 ? -28.494 10.944 20.145 1.00 45.38 243 GLY A C 1
ATOM 1784 O O . GLY A 1 243 ? -29.073 11.727 19.418 1.00 45.38 243 GLY A O 1
ATOM 1785 N N . ASP A 1 244 ? -29.027 9.844 20.654 1.00 50.41 244 ASP A N 1
ATOM 1786 C CA . ASP A 1 244 ? -30.444 9.505 20.735 1.00 50.41 244 ASP A CA 1
ATOM 1787 C C . ASP A 1 244 ? -30.511 8.398 21.797 1.00 50.41 244 ASP A C 1
ATOM 1789 O O . ASP A 1 244 ? -30.161 7.260 21.500 1.00 50.41 244 ASP A O 1
ATOM 1793 N N . ASP A 1 245 ? -30.779 8.786 23.052 1.00 51.50 245 ASP A N 1
ATOM 1794 C CA . ASP A 1 245 ? -31.398 7.976 24.133 1.00 51.50 245 ASP A CA 1
ATOM 1795 C C . ASP A 1 245 ? -30.968 8.391 25.551 1.00 51.50 245 ASP A C 1
ATOM 1797 O O . ASP A 1 245 ? -30.655 7.556 26.399 1.00 51.50 245 ASP A O 1
ATOM 1801 N N . GLN A 1 246 ? -31.018 9.692 25.861 1.00 48.91 246 GLN A N 1
ATOM 1802 C CA . GLN A 1 246 ? -31.390 10.10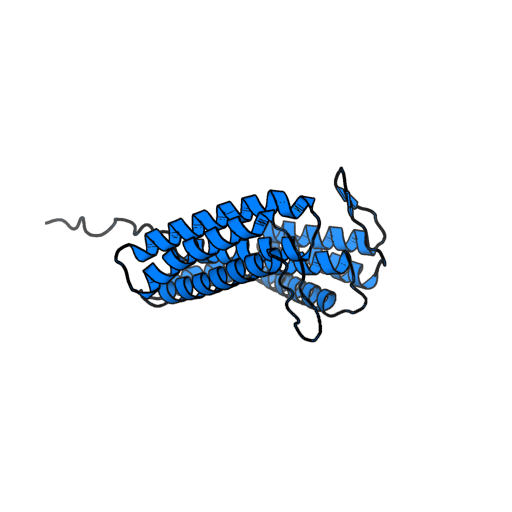3 27.225 1.00 48.91 246 GLN A CA 1
ATOM 1803 C C . GLN A 1 246 ? -32.008 11.502 27.335 1.00 48.91 246 GLN A C 1
ATOM 1805 O O . GLN A 1 246 ? -31.994 12.128 28.387 1.00 48.91 246 GLN A O 1
ATOM 1810 N N . GLY A 1 247 ? -32.716 11.922 26.284 1.00 45.56 247 GLY A N 1
ATOM 1811 C CA . GLY A 1 247 ? -33.946 12.695 26.455 1.00 45.56 247 GLY A CA 1
ATOM 1812 C C . GLY A 1 247 ? -35.086 11.778 26.913 1.00 45.56 247 GLY A C 1
ATOM 1813 O O . GLY A 1 247 ? -36.115 11.709 26.254 1.00 45.56 247 GLY A O 1
ATOM 1814 N N . ARG A 1 248 ? -34.897 11.026 28.007 1.00 48.97 248 ARG A N 1
ATOM 1815 C CA . ARG A 1 248 ? -36.011 10.415 28.740 1.00 48.97 248 ARG A CA 1
ATOM 1816 C C . ARG A 1 248 ? -36.368 11.376 29.861 1.00 48.97 248 ARG A C 1
ATOM 1818 O O . ARG A 1 248 ? -35.761 11.396 30.922 1.00 48.97 248 ARG A O 1
ATOM 1825 N N . SER A 1 249 ? -37.290 12.253 29.491 1.00 52.41 249 SER A N 1
ATOM 1826 C CA . SER A 1 249 ? -38.304 12.866 30.337 1.00 52.41 249 SER A CA 1
ATOM 1827 C C . SER A 1 249 ? -38.455 12.244 31.731 1.00 52.41 249 SER A C 1
ATOM 1829 O O . SER A 1 249 ? -38.793 11.067 31.818 1.00 52.41 249 SER A O 1
ATOM 1831 N N . ARG A 1 250 ? -38.290 13.123 32.728 1.00 51.16 250 ARG A N 1
ATOM 1832 C CA . ARG A 1 250 ? -39.147 13.346 33.910 1.00 51.16 250 ARG A CA 1
ATOM 1833 C C . ARG A 1 250 ? -39.468 12.157 34.807 1.00 51.16 250 ARG A C 1
ATOM 1835 O O . ARG A 1 250 ? -40.197 11.252 34.356 1.00 51.16 250 ARG A O 1
#

pLDDT: mean 83.5, std 12.22, range [44.12, 97.0]

Radius of gyration: 20.82 Å; chains: 1; bounding box: 61×31×62 Å

Secondary structure (DSSP, 8-state):
-HHHHHHHHHHHHHHHHHHTT--EEETTEEE--SS--HHHHHHHHHHHHHHHHHHHH--HHHHHHHHHHHHHHHHHHHH-TT--THHHHHHHHHHHHHHHHHHHHHHHHHHHHHHHS-TTHHHHHHHHHHHHHHHHHHHHHHHHTT--EE-SS-EE----HHHHHHHHHHHHHHHHHHHHHHTT-TTHHHHHHHHHHHHHHHHHHHHHHHHHHT-HHHHHHHHHHHHHHHHHHHHHS-------S-----

Foldseek 3Di:
DLVLLLVLLVLLQVLLCLLVVHWCDPPPDIDHDPHRNNVLSVLSNVLSVLSNCCSVVVDLVSLVVSLVSLVVSLVCLCPDPVNDDSSVLSSLQSVLSSVVSVCVSCVVVCVVVVVVDPDDDLLLVLLVLLLVLLVLLQVVLCLLCQDWDDPPVDIRHDHNPVSNVLSNVLSVQSNQLSVLSVVPPPCSLVSNLVSLVVSLVSLVVVLVVVVVVVPSVSNSSSSNSNSSSVVSNVSSPDDPPPPPPDVPDD